Protein AF-A0A9P0FAZ7-F1 (afdb_monomer_lite)

Organism: Bemisia tabaci (NCBI:txid7038)

Sequence (230 aa):
MGAKIKVVFFATLAVLLFQAASCSVLPRNSDEDEQVRKDLDTLLTHQEETLESIDLHLKDSFDFIESARKDIKSANSCDEVREALDEVMNFLRKDEDECSKETIAAICGNLCLLSKYDEKQKNECQVSDSHEKKRQVPLEESDSECNLSKEKDRALKKLTKARGNYEGDIKRSRWVSIKAFDTIYNGLAILKNVNVELRGGQHRPKTEREAQQIVRAAQDLWNNFECFED

Structure (mmCIF, N/CA/C/O backbone):
data_AF-A0A9P0FAZ7-F1
#
_entry.id   AF-A0A9P0FAZ7-F1
#
loop_
_atom_site.group_PDB
_atom_site.id
_atom_site.type_symbol
_atom_site.label_atom_id
_atom_site.label_alt_id
_atom_site.label_comp_id
_atom_site.label_asym_id
_atom_site.label_entity_id
_atom_site.label_seq_id
_atom_site.pdbx_PDB_ins_code
_atom_site.Cartn_x
_atom_site.Cartn_y
_atom_site.Cartn_z
_atom_site.occupancy
_atom_site.B_iso_or_equiv
_atom_site.auth_seq_id
_atom_site.auth_comp_id
_atom_site.auth_asym_id
_atom_site.auth_atom_id
_atom_site.pdbx_PDB_model_num
ATOM 1 N N . MET A 1 1 ? -10.780 -12.531 2.153 1.00 28.14 1 MET A N 1
ATOM 2 C CA . MET A 1 1 ? -10.613 -13.719 1.289 1.00 28.14 1 MET A CA 1
ATOM 3 C C . MET A 1 1 ? -9.150 -14.084 1.333 1.00 28.14 1 MET A C 1
ATOM 5 O O . MET A 1 1 ? -8.403 -13.746 0.436 1.00 28.14 1 MET A O 1
ATOM 9 N N . GLY A 1 2 ? -8.721 -14.717 2.426 1.00 31.95 2 GLY A N 1
ATOM 10 C CA . GLY A 1 2 ? -7.360 -15.231 2.543 1.00 31.95 2 GLY A CA 1
ATOM 11 C C . GLY A 1 2 ? -7.247 -16.533 1.764 1.00 31.95 2 GLY A C 1
ATOM 12 O O . GLY A 1 2 ? -7.455 -17.586 2.348 1.00 31.95 2 GLY A O 1
ATOM 13 N N . ALA A 1 3 ? -7.030 -16.456 0.449 1.00 30.31 3 ALA A N 1
ATOM 14 C CA . ALA A 1 3 ? -6.728 -17.638 -0.369 1.00 30.31 3 ALA A CA 1
ATOM 15 C C . ALA A 1 3 ? -6.186 -17.362 -1.786 1.00 30.31 3 ALA A C 1
ATOM 17 O O . ALA A 1 3 ? -5.886 -18.329 -2.474 1.00 30.31 3 ALA A O 1
ATOM 18 N N . LYS A 1 4 ? -6.042 -16.112 -2.260 1.00 28.98 4 LYS A N 1
ATOM 19 C CA . LYS A 1 4 ? -5.583 -15.868 -3.649 1.00 28.98 4 LYS A CA 1
ATOM 20 C C . LYS A 1 4 ? -4.386 -14.922 -3.826 1.00 28.98 4 LYS A C 1
ATOM 22 O O . LYS A 1 4 ? -4.042 -14.617 -4.951 1.00 28.98 4 LYS A O 1
ATOM 27 N N . ILE A 1 5 ? -3.676 -14.566 -2.751 1.00 31.98 5 ILE A N 1
ATOM 28 C CA . ILE A 1 5 ? -2.339 -13.927 -2.825 1.00 31.98 5 ILE A CA 1
ATOM 29 C C . ILE A 1 5 ? -1.278 -14.905 -2.290 1.00 31.98 5 ILE A C 1
ATOM 31 O O . ILE A 1 5 ? -0.416 -14.564 -1.489 1.00 31.98 5 ILE A O 1
ATOM 35 N N . LYS A 1 6 ? -1.409 -16.193 -2.627 1.00 29.62 6 LYS A N 1
ATOM 36 C CA . LYS A 1 6 ? -0.502 -17.246 -2.134 1.00 29.62 6 LYS A CA 1
ATOM 37 C C . LYS A 1 6 ? 0.206 -18.048 -3.225 1.00 29.62 6 LYS A C 1
ATOM 39 O O . LYS A 1 6 ? 0.917 -18.978 -2.872 1.00 29.62 6 LYS A O 1
ATOM 44 N N . VAL A 1 7 ? 0.052 -17.720 -4.512 1.00 32.84 7 VAL A N 1
ATOM 45 C CA . VAL A 1 7 ? 0.513 -18.637 -5.577 1.00 32.84 7 VAL A CA 1
ATOM 46 C C . VAL A 1 7 ? 1.562 -18.074 -6.547 1.00 32.84 7 VAL A C 1
ATOM 48 O O . VAL A 1 7 ? 2.133 -18.869 -7.275 1.00 32.84 7 VAL A O 1
ATOM 51 N N . VAL A 1 8 ? 1.949 -16.791 -6.531 1.00 37.53 8 VAL A N 1
ATOM 52 C CA . VAL A 1 8 ? 2.819 -16.282 -7.629 1.00 37.53 8 VAL A CA 1
ATOM 53 C C . VAL A 1 8 ? 4.230 -15.804 -7.235 1.00 37.53 8 VAL A C 1
ATOM 55 O O . VAL A 1 8 ? 5.041 -15.563 -8.114 1.00 37.53 8 VAL A O 1
ATOM 58 N N . PHE A 1 9 ? 4.633 -15.766 -5.958 1.00 35.75 9 PHE A N 1
ATOM 59 C CA . PHE A 1 9 ? 5.921 -15.123 -5.597 1.00 35.75 9 PHE A CA 1
ATOM 60 C C . PHE A 1 9 ? 7.047 -16.030 -5.070 1.00 35.75 9 PHE A C 1
ATOM 62 O O . PHE A 1 9 ? 8.020 -15.533 -4.510 1.00 35.75 9 PHE A O 1
ATOM 69 N N . PHE A 1 10 ? 6.977 -17.349 -5.287 1.00 33.41 10 PHE A N 1
ATOM 70 C CA . PHE A 1 10 ? 8.027 -18.291 -4.856 1.00 33.41 10 PHE A CA 1
ATOM 71 C C . PHE A 1 10 ? 8.534 -19.219 -5.964 1.00 33.41 10 PHE A C 1
ATOM 73 O O . PHE A 1 10 ? 8.671 -20.422 -5.760 1.00 33.41 10 PHE A O 1
ATOM 80 N N . ALA A 1 11 ? 8.860 -18.683 -7.137 1.00 33.50 11 ALA A N 1
ATOM 81 C CA . ALA A 1 11 ? 9.666 -19.433 -8.095 1.00 33.50 11 ALA A CA 1
ATOM 82 C C . ALA A 1 11 ? 10.380 -18.493 -9.062 1.00 33.50 11 ALA A C 1
ATOM 84 O O . ALA A 1 11 ? 9.810 -18.148 -10.081 1.00 33.50 11 ALA A O 1
ATOM 85 N N . THR A 1 12 ? 11.606 -18.091 -8.720 1.00 37.06 12 THR A N 1
ATOM 86 C CA . THR A 1 12 ? 12.796 -18.204 -9.592 1.00 37.06 12 THR A CA 1
ATOM 87 C C . THR A 1 12 ? 13.973 -17.504 -8.922 1.00 37.06 12 THR A C 1
ATOM 89 O O . THR A 1 12 ? 14.400 -16.420 -9.310 1.00 37.06 12 THR A O 1
ATOM 92 N N . LEU A 1 13 ? 14.509 -18.147 -7.886 1.00 32.66 13 LEU A N 1
ATOM 93 C CA . LEU A 1 13 ? 15.883 -17.933 -7.462 1.00 32.66 13 LEU A CA 1
ATOM 94 C C . LEU A 1 13 ? 16.638 -19.221 -7.794 1.00 32.66 13 LEU A C 1
ATOM 96 O O . LEU A 1 13 ? 16.237 -20.288 -7.336 1.00 32.66 13 LEU A O 1
ATOM 100 N N . ALA A 1 14 ? 17.721 -19.063 -8.555 1.00 30.20 14 ALA A N 1
ATOM 101 C CA . ALA A 1 14 ? 18.847 -19.975 -8.746 1.00 30.20 14 ALA A CA 1
ATOM 102 C C . ALA A 1 14 ? 19.067 -20.536 -10.170 1.00 30.20 14 ALA A C 1
ATOM 104 O O . ALA A 1 14 ? 18.210 -21.163 -10.784 1.00 30.20 14 ALA A O 1
ATOM 105 N N . VAL A 1 15 ? 20.344 -20.396 -10.553 1.00 33.22 15 VAL A N 1
ATOM 106 C CA . VAL A 1 15 ? 21.187 -21.306 -11.348 1.00 33.22 15 VAL A CA 1
ATOM 107 C C . VAL A 1 15 ? 21.585 -20.862 -12.771 1.00 33.22 15 VAL A C 1
ATOM 109 O O . VAL A 1 15 ? 20.965 -21.207 -13.766 1.00 33.22 15 VAL A O 1
ATOM 112 N N . LEU A 1 16 ? 22.725 -20.153 -12.779 1.00 31.52 16 LEU A N 1
ATOM 113 C CA . LEU A 1 16 ? 24.010 -20.444 -13.453 1.00 31.52 16 LEU A CA 1
ATOM 114 C C . LEU A 1 16 ? 24.181 -20.398 -14.991 1.00 31.52 16 LEU A C 1
ATOM 116 O O . LEU A 1 16 ? 23.574 -21.145 -15.745 1.00 31.52 16 LEU A O 1
ATOM 120 N N . LEU A 1 17 ? 25.245 -19.646 -15.334 1.00 33.12 17 LEU A N 1
ATOM 121 C CA . LEU A 1 17 ? 26.350 -19.913 -16.277 1.00 33.12 17 LEU A CA 1
ATOM 122 C C . LEU A 1 17 ? 26.035 -20.048 -17.775 1.00 33.12 17 LEU A C 1
ATOM 124 O O . LEU A 1 17 ? 25.521 -21.061 -18.225 1.00 33.12 17 LEU A O 1
ATOM 128 N N . PHE A 1 18 ? 26.521 -19.095 -18.576 1.00 31.64 18 PHE A N 1
ATOM 129 C CA . PHE A 1 18 ? 27.751 -19.220 -19.381 1.00 31.64 18 PHE A CA 1
ATOM 130 C C . PHE A 1 18 ? 28.025 -17.900 -20.133 1.00 31.64 18 PHE A C 1
ATOM 132 O O . PHE A 1 18 ? 27.118 -17.113 -20.389 1.00 31.64 18 PHE A O 1
ATOM 139 N N . GLN A 1 19 ? 29.301 -17.645 -20.431 1.00 33.66 19 GLN A N 1
ATOM 140 C CA . GLN A 1 19 ? 29.820 -16.482 -21.162 1.00 33.66 19 GLN A CA 1
ATOM 141 C C . GLN A 1 19 ? 29.278 -16.392 -22.596 1.00 33.66 19 GLN A C 1
ATOM 143 O O . GLN A 1 19 ? 29.237 -17.406 -23.284 1.00 33.66 19 GLN A O 1
ATOM 148 N N . ALA A 1 20 ? 29.037 -15.175 -23.088 1.00 27.09 20 ALA A N 1
ATOM 149 C CA . ALA A 1 20 ? 29.656 -14.662 -24.315 1.00 27.09 20 ALA A CA 1
ATOM 150 C C . ALA A 1 20 ? 29.256 -13.199 -24.539 1.00 27.09 20 ALA A C 1
ATOM 152 O O . ALA A 1 20 ? 28.208 -12.735 -24.102 1.00 27.09 20 ALA A O 1
ATOM 153 N N . ALA A 1 21 ? 30.167 -12.487 -25.183 1.00 31.98 21 ALA A N 1
ATOM 154 C CA . ALA A 1 21 ? 30.209 -11.053 -25.338 1.00 31.98 21 ALA A CA 1
ATOM 155 C C . ALA A 1 21 ? 29.317 -10.507 -26.471 1.00 31.98 21 ALA A C 1
ATOM 157 O O . ALA A 1 21 ? 29.056 -11.194 -27.456 1.00 31.98 21 ALA A O 1
ATOM 158 N N . SER A 1 22 ? 29.068 -9.197 -26.350 1.00 35.72 22 SER A N 1
ATOM 159 C CA . SER A 1 22 ? 29.073 -8.191 -27.428 1.00 35.72 22 SER A CA 1
ATOM 160 C C . SER A 1 22 ? 27.744 -7.734 -28.036 1.00 35.72 22 SER A C 1
ATOM 162 O O . SER A 1 22 ? 26.899 -8.533 -28.413 1.00 35.72 22 SER A O 1
ATOM 164 N N . CYS A 1 23 ? 27.750 -6.418 -28.300 1.00 30.62 23 CYS A N 1
ATOM 165 C CA . CYS A 1 23 ? 26.999 -5.651 -29.306 1.00 30.62 23 CYS A CA 1
ATOM 166 C C . CYS A 1 23 ? 25.618 -5.136 -28.863 1.00 30.62 23 CYS A C 1
ATOM 168 O O . CYS A 1 23 ? 24.812 -5.883 -28.345 1.00 30.62 23 CYS A O 1
ATOM 170 N N . SER A 1 24 ? 25.259 -3.861 -29.026 1.00 35.16 24 SER A N 1
ATOM 171 C CA . SER A 1 24 ? 25.819 -2.790 -29.861 1.00 35.16 24 SER A CA 1
ATOM 172 C C . SER A 1 24 ? 25.314 -1.429 -29.370 1.00 35.16 24 SER A C 1
ATOM 174 O O . SER A 1 24 ? 24.114 -1.241 -29.183 1.00 35.16 24 SER A O 1
ATOM 176 N N . VAL A 1 25 ? 26.225 -0.469 -29.200 1.00 42.91 25 VAL A N 1
ATOM 177 C CA . VAL A 1 25 ? 25.901 0.946 -28.972 1.00 42.91 25 VAL A CA 1
ATOM 178 C C . VAL A 1 25 ? 25.430 1.535 -30.307 1.00 42.91 25 VAL A C 1
ATOM 180 O O . VAL A 1 25 ? 26.248 1.861 -31.162 1.00 42.91 25 VAL A O 1
ATOM 183 N N . LEU A 1 26 ? 24.113 1.605 -30.510 1.00 42.81 26 LEU A N 1
ATOM 184 C CA . LEU A 1 26 ? 23.498 2.435 -31.552 1.00 42.81 26 LEU A CA 1
ATOM 185 C C . LEU A 1 26 ? 23.635 3.923 -31.164 1.00 42.81 26 LEU A C 1
ATOM 187 O O . LEU A 1 26 ? 23.666 4.233 -29.968 1.00 42.81 26 LEU A O 1
ATOM 191 N N . PRO A 1 27 ? 23.741 4.850 -32.135 1.00 39.78 27 PRO A N 1
ATOM 192 C CA . PRO A 1 27 ? 23.855 6.275 -31.848 1.00 39.78 27 PRO A CA 1
ATOM 193 C C . PRO A 1 27 ? 22.551 6.760 -31.200 1.00 39.78 27 PRO A C 1
ATOM 195 O O . PRO A 1 27 ? 21.487 6.688 -31.807 1.00 39.78 27 PRO A O 1
ATOM 198 N N . ARG A 1 28 ? 22.636 7.193 -29.937 1.00 53.09 28 ARG A N 1
ATOM 199 C CA . ARG A 1 28 ? 21.499 7.673 -29.139 1.00 53.09 28 ARG A CA 1
ATOM 200 C C . ARG A 1 28 ? 21.058 9.058 -29.610 1.00 53.09 28 ARG A C 1
ATOM 202 O O . ARG A 1 28 ? 21.889 9.958 -29.724 1.00 53.09 28 ARG A O 1
ATOM 209 N N . ASN A 1 29 ? 19.757 9.229 -29.825 1.00 56.12 29 ASN A N 1
ATOM 210 C CA . ASN A 1 29 ? 19.128 10.542 -29.941 1.00 56.12 29 ASN A CA 1
ATOM 211 C C . ASN A 1 29 ? 19.140 11.196 -28.551 1.00 56.12 29 ASN A C 1
ATOM 213 O O . ASN A 1 29 ? 18.514 10.676 -27.629 1.00 56.12 29 ASN A O 1
ATOM 217 N N . SER A 1 30 ? 19.848 12.318 -28.385 1.00 62.41 30 SER A N 1
ATOM 218 C CA . SER A 1 30 ? 19.956 13.017 -27.090 1.00 62.41 30 SER A CA 1
ATOM 219 C C . SER A 1 30 ? 18.598 1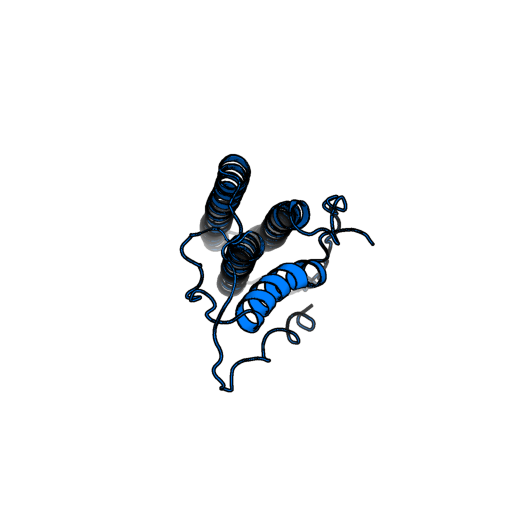3.398 -26.503 1.00 62.41 30 SER A C 1
ATOM 221 O 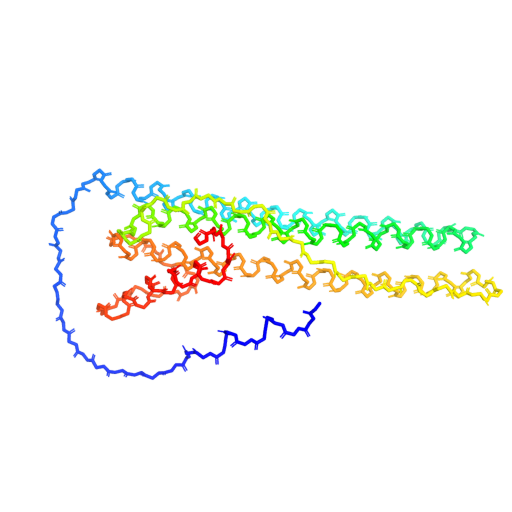O . SER A 1 30 ? 18.424 13.373 -25.289 1.00 62.41 30 SER A O 1
ATOM 223 N N . ASP A 1 31 ? 17.641 13.716 -27.372 1.00 67.31 31 ASP A N 1
ATOM 224 C CA . ASP A 1 31 ? 16.328 14.227 -26.981 1.00 67.31 31 ASP A CA 1
ATOM 225 C C . ASP A 1 31 ? 15.391 13.099 -26.509 1.00 67.31 31 ASP A C 1
ATOM 227 O O . ASP A 1 31 ? 14.581 13.302 -25.606 1.00 67.31 31 ASP A O 1
ATOM 231 N N . GLU A 1 32 ? 15.536 11.888 -27.061 1.00 68.62 32 GLU A N 1
ATOM 232 C CA . GLU A 1 32 ? 14.801 10.696 -26.609 1.00 68.62 32 GLU A CA 1
ATOM 233 C C . GLU A 1 32 ? 15.319 10.210 -25.251 1.00 68.62 32 GLU A C 1
ATOM 235 O O . GLU A 1 32 ? 14.527 9.919 -24.356 1.00 68.62 32 GLU A O 1
ATOM 240 N N . ASP A 1 33 ? 16.642 10.188 -25.067 1.00 76.44 33 ASP A N 1
ATOM 241 C CA . ASP A 1 33 ? 17.273 9.861 -23.785 1.00 76.44 33 ASP A CA 1
ATOM 242 C C . ASP A 1 33 ? 16.837 10.835 -22.676 1.00 76.44 33 ASP A C 1
ATOM 244 O O . ASP A 1 33 ? 16.607 10.418 -21.538 1.00 76.44 33 ASP A O 1
ATOM 248 N N . GLU A 1 34 ? 16.706 12.124 -22.999 1.00 83.38 34 GLU A N 1
ATOM 249 C CA . GLU A 1 34 ? 16.262 13.154 -22.057 1.00 83.38 34 GLU A CA 1
ATOM 250 C C . GLU A 1 34 ? 14.783 12.989 -21.676 1.00 83.38 34 GLU A C 1
ATOM 252 O O . GLU A 1 34 ? 14.426 13.128 -20.505 1.00 83.38 34 GLU A O 1
ATOM 257 N N . GLN A 1 35 ? 13.914 12.636 -22.629 1.00 87.06 35 GLN A N 1
ATOM 258 C CA . GLN A 1 35 ? 12.507 12.364 -22.326 1.00 87.06 35 GLN A CA 1
ATOM 259 C C . GLN A 1 35 ? 12.344 11.129 -21.432 1.00 87.06 35 GLN A C 1
ATOM 261 O O . GLN A 1 35 ? 11.589 11.174 -20.463 1.00 87.06 35 GLN A O 1
ATOM 266 N N . VAL A 1 36 ? 13.079 10.044 -21.701 1.00 86.25 36 VAL A N 1
ATOM 267 C CA . VAL A 1 36 ? 13.009 8.840 -20.859 1.00 86.25 36 VAL A CA 1
ATOM 268 C C . VAL A 1 36 ? 13.525 9.128 -19.449 1.00 86.25 36 VAL A C 1
ATOM 270 O O . VAL A 1 36 ? 12.978 8.602 -18.485 1.00 86.25 36 VAL A O 1
ATOM 273 N N . ARG A 1 37 ? 14.540 9.986 -19.291 1.00 88.50 37 ARG A N 1
ATOM 274 C CA . ARG A 1 37 ? 15.006 10.421 -17.963 1.00 88.50 37 ARG A CA 1
ATOM 275 C C . ARG A 1 37 ? 13.937 11.185 -17.193 1.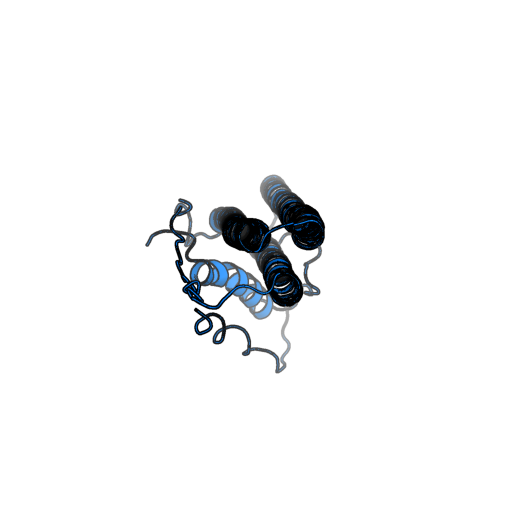00 88.50 37 ARG A C 1
ATOM 277 O O . ARG A 1 37 ? 13.717 10.865 -16.034 1.00 88.50 37 ARG A O 1
ATOM 284 N N . LYS A 1 38 ? 13.228 12.116 -17.837 1.00 89.75 38 LYS A N 1
ATOM 285 C CA . LYS A 1 38 ? 12.097 12.823 -17.208 1.00 89.75 38 LYS A CA 1
ATOM 286 C C . LYS A 1 38 ? 10.984 11.869 -16.782 1.00 89.75 38 LYS A C 1
ATOM 288 O O . LYS A 1 38 ? 10.401 12.035 -15.714 1.00 89.75 38 LYS A O 1
ATOM 293 N N . ASP A 1 39 ? 10.706 10.858 -17.596 1.00 89.56 39 ASP A N 1
ATOM 294 C CA . ASP A 1 39 ? 9.714 9.837 -17.266 1.00 89.56 39 ASP A CA 1
ATOM 295 C C . ASP A 1 39 ? 10.190 8.955 -16.096 1.00 89.56 39 ASP A C 1
ATOM 297 O O . ASP A 1 39 ? 9.411 8.661 -15.194 1.00 89.56 39 ASP A O 1
ATOM 301 N N . LEU A 1 40 ? 11.477 8.594 -16.046 1.00 91.50 40 LEU A N 1
ATOM 302 C CA . LEU A 1 40 ? 12.077 7.904 -14.899 1.00 91.50 40 LEU A CA 1
ATOM 303 C C . LEU A 1 40 ? 12.011 8.754 -13.621 1.00 91.50 40 LEU A C 1
ATOM 305 O O . LEU A 1 40 ? 11.685 8.214 -12.568 1.00 91.50 40 LEU A O 1
ATOM 309 N N . ASP A 1 41 ? 12.266 10.061 -13.703 1.00 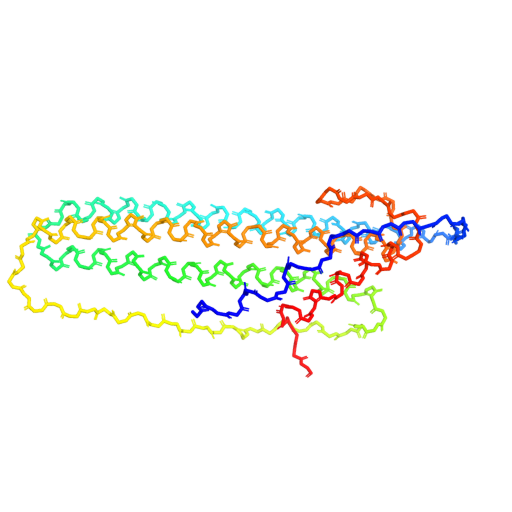91.81 41 ASP A N 1
ATOM 310 C CA . ASP A 1 41 ? 12.125 10.979 -12.565 1.00 91.81 41 ASP A CA 1
ATOM 311 C C . ASP A 1 41 ? 10.662 11.075 -12.108 1.00 91.81 41 ASP A C 1
ATOM 313 O O . ASP A 1 41 ? 10.386 11.036 -10.912 1.00 91.81 41 ASP A O 1
ATOM 317 N N . THR A 1 42 ? 9.711 11.084 -13.048 1.00 89.62 42 THR A N 1
ATOM 318 C CA . THR A 1 42 ? 8.271 11.054 -12.739 1.00 89.62 42 THR A CA 1
ATOM 319 C C . THR A 1 42 ? 7.890 9.794 -11.955 1.00 89.62 42 THR A C 1
ATOM 321 O O . THR A 1 42 ? 7.150 9.883 -10.977 1.00 89.62 42 THR A O 1
ATOM 324 N N . LEU A 1 43 ? 8.430 8.621 -12.322 1.00 90.25 43 LEU A N 1
ATOM 325 C CA . LEU A 1 43 ? 8.208 7.380 -11.563 1.00 90.25 43 LEU A CA 1
ATOM 326 C C . LEU A 1 43 ? 8.722 7.482 -10.124 1.00 90.25 43 LEU A C 1
ATOM 328 O O . LEU A 1 43 ? 8.094 6.936 -9.217 1.00 90.25 43 LEU A O 1
ATOM 332 N N . LEU A 1 44 ? 9.857 8.157 -9.918 1.00 91.06 44 LEU A N 1
ATOM 333 C CA . LEU A 1 44 ? 10.431 8.357 -8.588 1.00 91.06 44 LEU A CA 1
ATOM 334 C C . LEU A 1 44 ? 9.568 9.292 -7.746 1.00 91.06 44 LEU A C 1
ATOM 336 O O . LEU A 1 44 ? 9.271 8.956 -6.603 1.00 91.06 44 LEU A O 1
ATOM 340 N N . THR A 1 45 ? 9.114 10.407 -8.319 1.00 91.25 45 THR A N 1
ATOM 341 C CA . THR A 1 45 ? 8.199 11.329 -7.638 1.00 91.25 45 THR A CA 1
ATOM 342 C C . THR A 1 45 ? 6.900 10.626 -7.248 1.00 91.25 45 THR A C 1
ATOM 344 O O . THR A 1 45 ? 6.535 10.646 -6.077 1.00 91.25 45 THR A O 1
ATOM 347 N N . HIS A 1 46 ? 6.261 9.897 -8.169 1.00 88.94 46 HIS A N 1
ATOM 348 C CA . HIS A 1 46 ? 5.060 9.117 -7.846 1.00 88.94 46 HIS A CA 1
ATOM 349 C C . HIS A 1 46 ? 5.312 8.068 -6.754 1.00 88.94 46 HIS A C 1
ATOM 351 O O . HIS A 1 46 ? 4.447 7.823 -5.912 1.00 88.94 46 HIS A O 1
ATOM 357 N N . GLN A 1 47 ? 6.482 7.420 -6.761 1.00 90.00 47 GLN A N 1
ATOM 358 C CA . GLN A 1 47 ? 6.860 6.473 -5.715 1.00 90.00 47 GLN A CA 1
ATOM 359 C C . GLN A 1 47 ? 6.962 7.159 -4.350 1.00 90.00 47 GLN A C 1
ATOM 361 O O . GLN A 1 47 ? 6.457 6.610 -3.374 1.00 90.00 47 GLN A O 1
ATOM 366 N N . GLU A 1 48 ? 7.607 8.320 -4.270 1.00 92.31 48 GLU A N 1
ATOM 367 C CA . GLU A 1 48 ? 7.731 9.093 -3.031 1.00 92.31 48 GLU A CA 1
ATOM 368 C C . GLU A 1 48 ? 6.358 9.538 -2.520 1.00 92.31 48 GLU A C 1
ATOM 370 O O . GLU A 1 48 ? 6.010 9.211 -1.387 1.00 92.31 48 GLU A O 1
ATOM 375 N N . GLU A 1 49 ? 5.533 10.142 -3.376 1.00 92.38 49 GLU A N 1
ATOM 376 C CA . GLU A 1 49 ? 4.170 10.578 -3.041 1.00 92.38 49 GLU A CA 1
ATOM 377 C C . GLU A 1 49 ? 3.292 9.415 -2.553 1.00 92.38 49 GLU A C 1
ATOM 379 O O . GLU A 1 49 ? 2.594 9.527 -1.545 1.00 92.38 49 GLU A O 1
ATOM 384 N N . THR A 1 50 ? 3.367 8.256 -3.216 1.00 90.00 50 THR A N 1
ATOM 385 C CA . THR A 1 50 ? 2.617 7.059 -2.799 1.00 90.00 50 THR A CA 1
ATOM 386 C C . THR A 1 50 ? 3.084 6.560 -1.431 1.00 90.00 50 THR A C 1
ATOM 388 O O . THR A 1 50 ? 2.27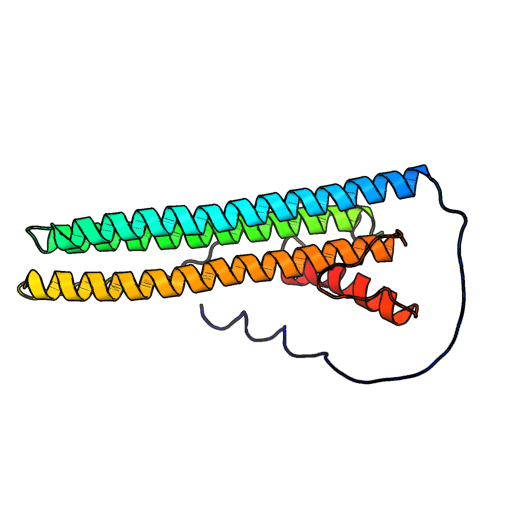4 6.134 -0.611 1.00 90.00 50 THR A O 1
ATOM 391 N N . LEU A 1 51 ? 4.394 6.579 -1.164 1.00 90.75 51 LEU A N 1
ATOM 392 C CA . LEU A 1 51 ? 4.930 6.151 0.128 1.00 90.75 51 LEU A CA 1
ATOM 393 C C . LEU A 1 51 ? 4.551 7.116 1.250 1.00 90.75 51 LEU A C 1
ATOM 395 O O . LEU A 1 51 ? 4.233 6.653 2.344 1.00 90.75 51 LEU A O 1
ATOM 399 N N . GLU A 1 52 ? 4.543 8.417 0.973 1.00 93.38 52 GLU A N 1
ATOM 400 C CA . GLU A 1 52 ? 4.060 9.432 1.907 1.00 93.38 52 GLU A CA 1
ATOM 401 C C . GLU A 1 52 ? 2.567 9.255 2.203 1.00 93.38 52 GLU A C 1
ATOM 403 O O . GLU A 1 52 ? 2.198 9.259 3.376 1.00 93.38 52 GLU A O 1
ATOM 408 N N . SER A 1 53 ? 1.726 9.005 1.187 1.00 91.50 53 SER A N 1
ATOM 409 C CA . SER A 1 53 ? 0.296 8.706 1.394 1.00 91.50 53 SER A CA 1
ATOM 410 C C . SER A 1 53 ? 0.099 7.479 2.294 1.00 91.50 53 SER A C 1
ATOM 412 O O . SER A 1 53 ? -0.618 7.524 3.294 1.00 91.50 53 SER A O 1
ATOM 414 N N . ILE A 1 54 ? 0.815 6.384 2.018 1.00 90.06 54 ILE A N 1
ATOM 415 C CA . ILE A 1 54 ? 0.741 5.157 2.828 1.00 90.06 54 ILE A CA 1
ATOM 416 C C . ILE A 1 54 ? 1.169 5.409 4.284 1.00 90.06 54 ILE A C 1
ATOM 418 O O . ILE A 1 54 ? 0.553 4.886 5.218 1.00 90.06 54 ILE A O 1
ATOM 422 N N . ASP A 1 55 ? 2.227 6.194 4.496 1.00 92.12 55 ASP A N 1
ATOM 423 C CA . ASP A 1 55 ? 2.701 6.531 5.838 1.00 92.12 55 ASP A CA 1
ATOM 424 C C . ASP A 1 55 ? 1.707 7.473 6.568 1.00 92.12 55 ASP A C 1
ATOM 426 O O . ASP A 1 55 ? 1.563 7.372 7.793 1.00 92.12 55 ASP A O 1
ATOM 430 N N . LEU A 1 56 ? 0.968 8.324 5.840 1.00 93.38 56 LEU A N 1
ATOM 431 C CA . LEU A 1 56 ? -0.129 9.144 6.376 1.00 93.38 56 LEU A CA 1
ATOM 432 C C . LEU A 1 56 ? -1.319 8.293 6.832 1.00 93.38 56 LEU A C 1
ATOM 434 O O . LEU A 1 56 ? -1.728 8.436 7.983 1.00 93.38 56 LEU A O 1
ATOM 438 N N . HIS A 1 57 ? -1.800 7.352 6.011 1.00 90.88 57 HIS A N 1
ATOM 439 C CA . HIS A 1 57 ? -2.860 6.407 6.402 1.00 90.88 57 HIS A CA 1
ATOM 440 C C . HIS A 1 57 ? -2.535 5.698 7.722 1.00 90.88 57 HIS A C 1
ATOM 442 O O . HIS A 1 57 ? -3.357 5.629 8.642 1.00 90.88 57 HIS A O 1
ATOM 448 N N . LEU A 1 58 ? -1.291 5.221 7.855 1.00 91.88 58 LEU A N 1
ATOM 449 C CA . LEU A 1 58 ? -0.839 4.544 9.067 1.00 91.88 58 LEU A CA 1
ATOM 450 C C . LEU A 1 58 ? -0.901 5.461 10.294 1.00 91.88 58 LEU A C 1
ATOM 452 O O . LEU A 1 58 ? -1.314 5.028 11.374 1.00 91.88 58 LEU A O 1
ATOM 456 N N . LYS A 1 59 ? -0.467 6.713 10.136 1.00 94.12 59 LYS A N 1
ATOM 457 C CA . LYS A 1 59 ? -0.452 7.707 11.207 1.00 94.12 59 LYS A CA 1
ATOM 458 C C . LYS A 1 59 ? -1.870 8.085 11.631 1.00 94.12 59 LYS A C 1
ATOM 460 O O . LYS A 1 59 ? -2.184 7.966 12.815 1.00 94.12 59 LYS A O 1
ATOM 465 N N . ASP A 1 60 ? -2.716 8.469 10.682 1.00 92.00 60 ASP A N 1
ATOM 466 C CA . ASP A 1 60 ? -4.084 8.918 10.945 1.00 92.00 60 ASP A CA 1
ATOM 467 C C . ASP A 1 60 ? -4.907 7.800 11.596 1.00 92.00 60 ASP A C 1
ATOM 469 O O . ASP A 1 60 ? -5.597 8.013 12.596 1.00 92.00 60 ASP A O 1
ATOM 473 N N . SER A 1 61 ? -4.732 6.562 11.128 1.00 92.50 61 SER A N 1
ATOM 474 C CA . SER A 1 61 ? -5.349 5.387 11.740 1.00 92.50 61 SER A CA 1
ATOM 475 C C . SER A 1 61 ? -4.871 5.113 13.160 1.00 92.50 61 SER A C 1
ATOM 477 O O . SER A 1 61 ? -5.661 4.693 14.009 1.00 92.50 61 SER A O 1
ATOM 479 N N . PHE A 1 62 ? -3.593 5.339 13.464 1.00 94.69 62 PHE A N 1
ATOM 480 C CA . PHE A 1 62 ? -3.079 5.172 14.824 1.00 94.69 62 PHE A CA 1
ATOM 481 C C . PHE A 1 62 ? -3.597 6.250 15.771 1.00 94.69 62 PHE A C 1
ATOM 483 O O . PHE A 1 62 ? -3.954 5.922 16.908 1.00 94.69 62 PHE A O 1
ATOM 490 N N . ASP A 1 63 ? -3.700 7.490 15.302 1.00 95.62 63 ASP A N 1
ATOM 491 C CA . ASP A 1 63 ? -4.301 8.580 16.065 1.00 95.62 63 ASP A CA 1
ATOM 492 C C . ASP A 1 63 ? -5.791 8.294 16.336 1.00 95.62 63 ASP A C 1
ATOM 494 O O . ASP A 1 63 ? -6.249 8.429 17.478 1.00 95.62 63 ASP A O 1
ATOM 498 N N . PHE A 1 64 ? -6.525 7.778 15.343 1.00 94.62 64 PHE A N 1
ATOM 499 C CA . PHE A 1 64 ? -7.926 7.376 15.500 1.00 94.62 64 PHE A CA 1
ATOM 500 C C . PHE A 1 64 ? -8.098 6.201 16.477 1.00 94.62 64 PHE A C 1
ATOM 502 O O . PHE A 1 64 ? -8.951 6.243 17.367 1.00 94.62 64 PHE A O 1
ATOM 509 N N . ILE A 1 65 ? -7.236 5.179 16.394 1.00 95.38 65 ILE A N 1
ATOM 510 C CA . ILE A 1 65 ? -7.214 4.052 17.342 1.00 95.38 65 ILE A CA 1
ATOM 511 C C . ILE A 1 65 ? -6.954 4.534 18.771 1.00 95.38 65 ILE A C 1
ATOM 513 O O . ILE A 1 65 ? -7.598 4.055 19.708 1.00 95.38 65 ILE A O 1
ATOM 517 N N . GLU A 1 66 ? -6.011 5.454 18.975 1.00 96.50 66 GLU A N 1
ATOM 518 C CA . GLU A 1 66 ? -5.723 5.972 20.313 1.00 96.50 66 GLU A CA 1
ATOM 519 C C . GLU A 1 66 ? -6.854 6.859 20.851 1.00 96.50 66 GLU A C 1
ATOM 521 O O . GLU A 1 66 ? -7.082 6.858 22.065 1.00 96.50 66 GLU A O 1
ATOM 526 N N . SER A 1 67 ? -7.607 7.549 19.986 1.00 96.19 67 SER A N 1
ATOM 527 C CA . SER A 1 67 ? -8.856 8.216 20.378 1.00 96.19 67 SER A CA 1
ATOM 528 C C . SER A 1 67 ? -9.899 7.201 20.843 1.00 96.19 67 SER A C 1
ATOM 530 O O . SER A 1 67 ? -10.282 7.221 22.012 1.00 96.19 67 SER A O 1
ATOM 532 N N . ALA A 1 68 ? -10.232 6.213 20.006 1.00 96.06 68 ALA A N 1
ATOM 533 C CA . ALA A 1 68 ? -11.211 5.178 20.345 1.00 96.06 68 ALA A CA 1
ATOM 534 C C . ALA A 1 68 ? -10.831 4.410 21.623 1.00 96.06 68 ALA A C 1
ATOM 536 O O . ALA A 1 68 ? -11.673 4.031 22.438 1.00 96.06 68 ALA A O 1
ATOM 537 N N . ARG A 1 69 ? -9.529 4.209 21.860 1.00 97.06 69 ARG A N 1
ATOM 538 C CA . ARG A 1 69 ? -9.025 3.603 23.096 1.00 97.06 69 ARG A CA 1
ATOM 539 C C . ARG A 1 69 ? -9.337 4.445 24.333 1.00 97.06 69 ARG A C 1
ATOM 541 O O . ARG A 1 69 ? -9.595 3.869 25.395 1.00 97.06 69 ARG A O 1
ATOM 548 N N . LYS A 1 70 ? -9.241 5.775 24.239 1.00 97.56 70 LYS A N 1
ATOM 549 C CA . LYS A 1 70 ? -9.625 6.693 25.323 1.00 97.56 70 LYS A CA 1
ATOM 550 C C . LYS A 1 70 ? -11.131 6.630 25.535 1.00 97.56 70 LYS A C 1
ATOM 552 O O . LYS A 1 70 ? -11.530 6.410 26.676 1.00 97.56 70 LYS A O 1
ATOM 557 N N . ASP A 1 71 ? -11.908 6.673 24.458 1.00 96.81 71 ASP A N 1
ATOM 558 C CA . ASP A 1 71 ? -13.373 6.642 24.500 1.00 96.81 71 ASP A CA 1
ATOM 559 C C . ASP A 1 71 ? -13.890 5.359 25.165 1.00 96.81 71 ASP A C 1
ATOM 561 O O . ASP A 1 71 ? -14.645 5.421 26.135 1.00 96.81 71 ASP A O 1
ATOM 565 N N . ILE A 1 72 ? -13.361 4.190 24.778 1.00 96.50 72 ILE A N 1
ATOM 566 C CA . ILE A 1 72 ? -13.673 2.900 25.420 1.00 96.50 72 ILE A CA 1
ATOM 567 C C . ILE A 1 72 ? -13.341 2.922 26.920 1.00 96.50 72 ILE A C 1
ATOM 569 O O . ILE A 1 72 ? -14.089 2.387 27.742 1.00 96.50 72 ILE A O 1
ATOM 573 N N . LYS A 1 73 ? -12.211 3.521 27.317 1.00 96.06 73 LYS A N 1
ATOM 574 C CA . LYS A 1 73 ? -11.827 3.598 28.736 1.00 96.06 73 LYS A CA 1
ATOM 575 C C . LYS A 1 73 ? -12.760 4.515 29.526 1.00 96.06 73 LYS A C 1
ATOM 577 O O . LYS A 1 73 ? -13.099 4.162 30.660 1.00 96.06 73 LYS A O 1
ATOM 582 N N . SER A 1 74 ? -13.174 5.645 28.958 1.00 96.56 74 SER A N 1
ATOM 583 C CA . SER A 1 74 ? -14.057 6.624 29.603 1.00 96.56 74 SER A CA 1
ATOM 584 C C . SER A 1 74 ? -15.547 6.296 29.515 1.00 96.56 74 SER A C 1
ATOM 586 O O . SER A 1 74 ? -16.312 6.885 30.269 1.00 96.56 74 SER A O 1
ATOM 588 N N . ALA A 1 75 ? -15.952 5.359 28.656 1.00 96.31 75 ALA A N 1
ATOM 589 C CA . ALA A 1 75 ? -17.352 4.998 28.445 1.00 96.31 75 ALA A CA 1
ATOM 590 C C . ALA A 1 75 ? -18.077 4.624 29.750 1.00 96.31 75 ALA A C 1
ATOM 592 O O . ALA A 1 75 ? -17.543 3.890 30.590 1.00 96.31 75 ALA A O 1
ATOM 593 N N . ASN A 1 76 ? -19.307 5.092 29.921 1.00 95.19 76 ASN A N 1
ATOM 594 C CA . ASN A 1 76 ? -20.126 4.849 31.112 1.00 95.19 76 ASN A CA 1
ATOM 595 C C . ASN A 1 76 ? -21.180 3.760 30.897 1.00 95.19 76 ASN A C 1
ATOM 597 O O . ASN A 1 76 ? -21.793 3.290 31.856 1.00 95.19 76 ASN A O 1
ATOM 601 N N . SER A 1 77 ? -21.359 3.325 29.653 1.00 94.94 77 SER A N 1
ATOM 602 C CA . SER A 1 77 ? -22.294 2.280 29.260 1.00 94.94 77 SER A CA 1
ATOM 603 C C . SER A 1 77 ? -21.633 1.293 28.302 1.00 94.94 77 SER A C 1
ATOM 605 O O . SER A 1 77 ? -20.601 1.570 27.690 1.00 94.94 77 SER A O 1
ATOM 607 N N . CYS A 1 78 ? -22.201 0.094 28.201 1.00 93.25 78 CYS A N 1
ATOM 608 C CA . CYS A 1 78 ? -21.716 -0.886 27.237 1.00 93.25 78 CYS A CA 1
ATOM 609 C C . CYS A 1 78 ? -21.986 -0.470 25.797 1.00 93.25 78 CYS A C 1
ATOM 611 O O . CYS A 1 78 ? -21.215 -0.831 24.913 1.00 93.25 78 CYS A O 1
ATOM 613 N N . ASP A 1 79 ? -23.059 0.282 25.577 1.00 93.38 79 ASP A N 1
ATOM 614 C CA . ASP A 1 79 ? -23.420 0.769 24.254 1.00 93.38 79 ASP A CA 1
ATOM 615 C C . ASP A 1 79 ? -22.389 1.791 23.768 1.00 93.38 79 ASP A C 1
ATOM 617 O O . ASP A 1 79 ? -21.890 1.634 22.663 1.00 93.38 79 ASP A O 1
ATOM 621 N N . GLU A 1 80 ? -21.925 2.706 24.630 1.00 93.88 80 GLU A N 1
ATOM 622 C CA . GLU A 1 80 ? -20.797 3.604 24.313 1.00 93.88 80 GLU A CA 1
ATOM 623 C C . GLU A 1 80 ? -19.506 2.835 23.978 1.00 93.88 80 GLU A C 1
ATOM 625 O O . GLU A 1 80 ? -18.769 3.210 23.068 1.00 93.88 80 GLU A O 1
ATOM 630 N N . VAL A 1 81 ? -19.213 1.736 24.688 1.00 94.81 81 VAL A N 1
ATOM 631 C CA . VAL A 1 81 ? -18.045 0.888 24.378 1.00 94.81 81 VAL A CA 1
ATOM 632 C C . VAL A 1 81 ? -18.183 0.234 23.004 1.00 94.81 81 VAL A C 1
ATOM 634 O O . VAL A 1 81 ? -17.200 0.145 22.265 1.00 94.81 81 VAL A O 1
ATOM 637 N N . ARG A 1 82 ? -19.381 -0.264 22.682 1.00 92.88 82 ARG A N 1
ATOM 638 C CA . ARG A 1 82 ? -19.675 -0.923 21.405 1.00 92.88 82 ARG A CA 1
ATOM 639 C C . ARG A 1 82 ? -19.639 0.073 20.257 1.00 92.88 82 ARG A C 1
ATOM 641 O O . ARG A 1 82 ? -18.984 -0.217 19.269 1.00 92.88 82 ARG A O 1
ATOM 648 N N . GLU A 1 83 ? -20.237 1.247 20.424 1.00 93.75 83 GLU A N 1
ATOM 649 C CA . GLU A 1 83 ? -20.237 2.324 19.434 1.00 93.75 83 GLU A CA 1
ATOM 650 C C . GLU A 1 83 ? -18.812 2.789 19.115 1.00 93.75 83 GLU A C 1
ATOM 652 O O . GLU A 1 83 ? -18.405 2.746 17.955 1.00 93.75 83 GLU A O 1
ATOM 657 N N . ALA A 1 84 ? -18.005 3.102 20.137 1.00 94.12 84 ALA A N 1
ATOM 658 C CA . ALA A 1 84 ? -16.610 3.501 19.942 1.00 94.12 84 ALA A CA 1
ATOM 659 C C . ALA A 1 84 ? -15.773 2.401 19.263 1.00 94.12 84 ALA A C 1
ATOM 661 O O . ALA A 1 84 ? -14.891 2.685 18.450 1.00 94.12 84 ALA A O 1
ATOM 662 N N . LEU A 1 85 ? -16.036 1.128 19.587 1.00 93.88 85 LEU A N 1
ATOM 663 C CA . LEU A 1 85 ? -15.379 -0.001 18.931 1.00 93.88 85 LEU A CA 1
ATOM 664 C C . LEU A 1 85 ? -15.842 -0.167 17.476 1.00 93.88 85 LEU A C 1
ATOM 666 O O . LEU A 1 85 ? -15.016 -0.416 16.601 1.00 93.88 85 LEU A O 1
ATOM 670 N N . ASP A 1 86 ? -17.136 -0.067 17.202 1.00 93.19 86 ASP A N 1
ATOM 671 C CA . ASP A 1 86 ? -17.686 -0.248 15.862 1.00 93.19 86 ASP A CA 1
ATOM 672 C C . ASP A 1 86 ? -17.245 0.882 14.928 1.00 93.19 86 ASP A C 1
ATOM 674 O O . ASP A 1 86 ? -16.904 0.627 13.771 1.00 93.19 86 ASP A O 1
ATOM 678 N N . GLU A 1 87 ? -17.161 2.114 15.430 1.00 93.69 87 GLU A N 1
ATOM 679 C CA . GLU A 1 87 ? -16.668 3.266 14.680 1.00 93.69 87 GLU A CA 1
ATOM 680 C C . GLU A 1 87 ? -15.217 3.063 14.221 1.00 93.69 87 GLU A C 1
ATOM 682 O O . GLU A 1 87 ? -14.934 3.139 13.022 1.00 93.69 87 GLU A O 1
ATOM 687 N N . VAL A 1 88 ? -14.307 2.698 15.134 1.00 94.44 88 VAL A N 1
ATOM 688 C CA . VAL A 1 88 ? -12.902 2.437 14.778 1.00 94.44 88 VAL A CA 1
ATOM 689 C C . VAL A 1 88 ? -12.741 1.233 13.859 1.00 94.44 88 VAL A C 1
ATOM 691 O O . VAL A 1 88 ? -11.951 1.281 12.919 1.00 94.44 88 VAL A O 1
ATOM 694 N N . MET A 1 89 ? -13.518 0.167 14.052 1.00 92.75 89 MET A N 1
ATOM 695 C CA . MET A 1 89 ? -13.456 -0.998 13.167 1.00 92.75 89 MET A CA 1
ATOM 696 C C . MET A 1 89 ? -13.950 -0.667 11.751 1.00 92.75 89 MET A C 1
ATOM 698 O O . MET A 1 89 ? -13.386 -1.164 10.773 1.00 92.75 89 MET A O 1
ATOM 702 N N . ASN A 1 90 ? -14.974 0.179 11.626 1.00 92.19 90 ASN A N 1
ATOM 703 C CA . ASN A 1 90 ? -15.473 0.647 10.335 1.00 92.19 90 ASN A CA 1
ATOM 704 C C . ASN A 1 90 ? -14.498 1.608 9.654 1.00 92.19 90 ASN A C 1
ATOM 706 O O . ASN A 1 90 ? -14.309 1.503 8.442 1.00 92.19 90 ASN A O 1
ATOM 710 N N . PHE A 1 91 ? -13.879 2.511 10.416 1.00 92.81 91 PHE A N 1
ATOM 711 C CA . PHE A 1 91 ? -12.856 3.421 9.915 1.00 92.81 91 PHE A CA 1
ATOM 712 C C . PHE A 1 91 ? -11.661 2.651 9.344 1.00 92.81 91 PHE A C 1
ATOM 714 O O . PHE A 1 91 ? -11.388 2.768 8.154 1.00 92.81 91 PHE A O 1
ATOM 721 N N . LEU A 1 92 ? -11.030 1.777 10.143 1.00 90.12 92 LEU A N 1
ATOM 722 C CA . LEU A 1 92 ? -9.837 1.027 9.723 1.00 90.12 92 LEU A CA 1
ATOM 723 C C . LEU A 1 92 ? -10.082 0.207 8.458 1.00 90.12 92 LEU A C 1
ATOM 725 O O . LEU A 1 92 ? -9.202 0.060 7.620 1.00 90.12 92 LEU A O 1
ATOM 729 N N . ARG A 1 93 ? -11.296 -0.327 8.310 1.00 88.00 93 ARG A N 1
ATOM 730 C CA . ARG A 1 93 ? -11.676 -1.097 7.130 1.00 88.00 93 ARG A CA 1
ATOM 731 C C . ARG A 1 93 ? -11.798 -0.236 5.873 1.00 88.00 93 ARG A C 1
ATOM 733 O O . ARG A 1 93 ? -11.460 -0.714 4.795 1.00 88.00 93 ARG A O 1
ATOM 740 N N . LYS A 1 94 ? -12.365 0.967 5.986 1.00 89.12 94 LYS A N 1
ATOM 741 C CA . LYS A 1 94 ? -12.480 1.892 4.851 1.00 89.12 94 LYS A CA 1
ATOM 742 C C . LYS A 1 94 ? -11.104 2.392 4.440 1.00 89.12 94 LYS A C 1
ATOM 744 O O . LYS A 1 94 ? -10.786 2.351 3.263 1.00 89.12 94 LYS A O 1
ATOM 749 N N . ASP A 1 95 ? -10.305 2.766 5.427 1.00 90.38 95 ASP A N 1
ATOM 750 C CA . ASP A 1 95 ? -8.959 3.273 5.221 1.00 90.38 95 ASP A CA 1
ATOM 751 C C . ASP A 1 95 ? -8.031 2.217 4.585 1.00 90.38 95 ASP A C 1
ATOM 753 O O . ASP A 1 95 ? -7.332 2.507 3.620 1.00 90.38 95 ASP A O 1
ATOM 757 N N . GLU A 1 96 ? -8.107 0.950 5.018 1.00 86.69 96 GLU A N 1
ATOM 758 C CA . GLU A 1 96 ? -7.389 -0.162 4.367 1.00 86.69 96 GLU A CA 1
ATOM 759 C C . GLU A 1 96 ? -7.776 -0.318 2.881 1.00 86.69 96 GLU A C 1
ATOM 761 O O . GLU A 1 96 ? -6.908 -0.522 2.028 1.00 86.69 96 GLU A O 1
ATOM 766 N N . ASP A 1 97 ? -9.073 -0.234 2.564 1.00 85.00 97 ASP A N 1
ATOM 767 C CA . ASP A 1 97 ? -9.587 -0.354 1.191 1.00 85.00 97 ASP A CA 1
ATOM 768 C C . ASP A 1 97 ? -9.145 0.828 0.315 1.00 85.00 97 ASP A C 1
ATOM 770 O O . ASP A 1 97 ? -8.741 0.630 -0.830 1.00 85.00 97 ASP A O 1
ATOM 774 N N . GLU A 1 98 ? -9.173 2.042 0.863 1.00 87.00 98 GLU A N 1
ATOM 775 C CA . GLU A 1 98 ? -8.727 3.270 0.202 1.00 87.00 98 GLU A CA 1
ATOM 776 C C . GLU A 1 98 ? -7.221 3.235 -0.076 1.00 87.00 98 GLU A C 1
ATOM 778 O O . GLU A 1 98 ? -6.818 3.312 -1.237 1.00 87.00 98 GLU A O 1
ATOM 783 N N . CYS A 1 99 ? -6.400 2.942 0.936 1.00 84.06 99 CYS A N 1
ATOM 784 C CA . CYS A 1 99 ? -4.953 2.792 0.781 1.00 84.06 99 CYS A CA 1
ATOM 785 C C . CYS A 1 99 ? -4.595 1.716 -0.264 1.00 84.06 99 CYS A C 1
ATOM 787 O O . CYS A 1 99 ? -3.672 1.885 -1.071 1.00 84.06 99 CYS A O 1
ATOM 789 N N . SER A 1 100 ? -5.335 0.598 -0.295 1.00 83.81 100 SER A N 1
ATOM 790 C CA . SER A 1 100 ? -5.141 -0.441 -1.311 1.00 83.81 100 SER A CA 1
ATOM 791 C C . SER A 1 100 ? -5.489 0.048 -2.718 1.00 83.81 100 SER A C 1
ATOM 793 O O . SER A 1 100 ? -4.782 -0.306 -3.663 1.00 83.81 100 SER A O 1
ATOM 795 N N . LYS A 1 101 ? -6.568 0.819 -2.883 1.00 83.75 101 LYS A N 1
ATOM 796 C CA . LYS A 1 101 ? -6.983 1.369 -4.182 1.00 83.75 101 LYS A CA 1
ATOM 797 C C . LYS A 1 101 ? -5.993 2.401 -4.694 1.00 83.75 101 LYS A C 1
ATOM 799 O O . LYS A 1 101 ? -5.572 2.292 -5.840 1.00 83.75 101 LYS A O 1
ATOM 804 N N . GLU A 1 102 ? -5.569 3.330 -3.844 1.00 85.12 102 GLU A N 1
ATOM 805 C CA . GLU A 1 102 ? -4.540 4.318 -4.181 1.00 85.12 102 GLU A CA 1
ATOM 806 C C . GLU A 1 102 ? -3.236 3.640 -4.603 1.00 85.12 102 GLU A C 1
ATOM 808 O O . GLU A 1 102 ? -2.659 3.971 -5.639 1.00 85.12 102 GLU A O 1
ATOM 813 N N . THR A 1 103 ? -2.814 2.619 -3.851 1.00 83.56 103 THR A N 1
ATOM 814 C CA . THR A 1 103 ? -1.625 1.823 -4.174 1.00 83.56 103 THR A CA 1
ATOM 815 C C . THR A 1 103 ? -1.731 1.179 -5.559 1.00 83.56 103 THR A C 1
ATOM 817 O O . THR A 1 103 ? -0.790 1.256 -6.349 1.00 83.56 103 THR A O 1
ATOM 820 N N . ILE A 1 104 ? -2.862 0.536 -5.868 1.00 84.06 104 ILE A N 1
ATOM 821 C CA . ILE A 1 104 ? -3.075 -0.106 -7.173 1.00 84.06 104 ILE A CA 1
ATOM 822 C C . ILE A 1 104 ? -3.105 0.947 -8.281 1.00 84.06 104 ILE A C 1
ATOM 824 O O . ILE A 1 104 ? -2.396 0.792 -9.272 1.00 84.06 104 ILE A O 1
ATOM 828 N N . ALA A 1 105 ? -3.843 2.042 -8.097 1.00 83.62 105 ALA A N 1
ATOM 829 C CA . ALA A 1 105 ? -3.936 3.123 -9.073 1.00 83.62 105 ALA A CA 1
ATOM 830 C C . ALA A 1 105 ? -2.559 3.724 -9.397 1.00 83.62 105 ALA A C 1
ATOM 832 O O . ALA A 1 105 ? -2.235 3.922 -10.569 1.00 83.62 105 ALA A O 1
ATOM 833 N N . ALA A 1 106 ? -1.709 3.932 -8.388 1.00 85.38 106 ALA A N 1
ATOM 834 C CA . ALA A 1 106 ? -0.346 4.416 -8.584 1.00 85.38 106 ALA A CA 1
ATOM 835 C C . ALA A 1 106 ? 0.520 3.416 -9.374 1.00 85.38 106 ALA A C 1
ATOM 837 O O . ALA A 1 106 ? 1.261 3.802 -10.282 1.00 85.38 106 ALA A O 1
ATOM 838 N N . ILE A 1 107 ? 0.401 2.113 -9.087 1.00 85.25 107 ILE A N 1
ATOM 839 C CA . ILE A 1 107 ? 1.071 1.057 -9.864 1.00 85.25 107 ILE A CA 1
ATOM 840 C C . ILE A 1 107 ? 0.587 1.074 -11.316 1.00 85.25 107 ILE A C 1
ATOM 842 O O . ILE A 1 107 ? 1.416 1.067 -12.226 1.00 85.25 107 ILE A O 1
ATOM 846 N N . CYS A 1 108 ? -0.722 1.166 -11.547 1.00 83.50 108 CYS A N 1
ATOM 847 C CA . CYS A 1 108 ? -1.302 1.232 -12.885 1.00 83.50 108 CYS A CA 1
ATOM 848 C C . CYS A 1 108 ? -0.857 2.483 -13.656 1.00 83.50 108 CYS A C 1
ATOM 850 O O . CYS A 1 108 ? -0.482 2.378 -14.824 1.00 83.50 108 CYS A O 1
ATOM 852 N N . GLY A 1 109 ? -0.805 3.649 -13.006 1.00 83.69 109 GLY A N 1
ATOM 853 C CA . GLY A 1 109 ? -0.280 4.884 -13.597 1.00 83.69 109 GLY A CA 1
ATOM 854 C C . GLY A 1 109 ? 1.191 4.763 -14.012 1.00 83.69 109 GLY A C 1
ATOM 855 O O . GLY A 1 109 ? 1.585 5.215 -15.087 1.00 83.69 109 GLY A O 1
ATOM 856 N N . ASN A 1 110 ? 1.999 4.066 -13.214 1.00 86.94 110 ASN A N 1
ATOM 857 C CA . ASN A 1 110 ? 3.403 3.819 -13.535 1.00 86.94 110 ASN A CA 1
ATOM 858 C C . ASN A 1 110 ? 3.575 2.768 -14.647 1.00 86.94 110 ASN A C 1
ATOM 860 O O . ASN A 1 110 ? 4.431 2.926 -15.520 1.00 86.94 110 ASN A O 1
ATOM 864 N N . LEU A 1 111 ? 2.733 1.733 -14.683 1.00 84.12 111 LEU A N 1
ATOM 865 C CA . LEU A 1 111 ? 2.693 0.767 -15.786 1.00 84.12 111 LEU A CA 1
ATOM 866 C C . LEU A 1 111 ? 2.287 1.438 -17.100 1.00 84.12 111 LEU A C 1
ATOM 868 O O . LEU A 1 111 ? 2.919 1.210 -18.126 1.00 84.12 111 LEU A O 1
ATOM 872 N N . CYS A 1 112 ? 1.308 2.335 -17.058 1.00 82.25 112 CYS A N 1
ATOM 873 C CA . CYS A 1 112 ? 0.888 3.160 -18.186 1.00 82.25 112 CYS A CA 1
ATOM 874 C C . CYS A 1 112 ? 2.025 4.018 -18.763 1.00 82.25 112 CYS A C 1
ATOM 876 O O . CYS A 1 112 ? 2.116 4.227 -19.973 1.00 82.25 112 CYS A O 1
ATOM 878 N N . LEU A 1 113 ? 2.940 4.499 -17.918 1.00 83.06 113 LEU A N 1
ATOM 879 C CA . LEU A 1 113 ? 4.131 5.193 -18.398 1.00 83.06 113 LEU A CA 1
ATOM 880 C C . LEU A 1 113 ? 5.061 4.246 -19.169 1.00 83.06 113 LEU A C 1
ATOM 882 O O . LEU A 1 113 ? 5.585 4.625 -20.216 1.00 83.06 113 LEU A O 1
ATOM 886 N N . LEU A 1 114 ? 5.219 3.007 -18.694 1.00 83.44 114 LEU A N 1
ATOM 887 C CA . LEU A 1 114 ? 6.003 1.970 -19.366 1.00 83.44 114 LEU A CA 1
ATOM 888 C C . LEU A 1 114 ? 5.415 1.585 -20.737 1.00 83.44 114 LEU A C 1
ATOM 890 O O . LEU A 1 114 ? 6.185 1.403 -21.680 1.00 83.44 114 LEU A O 1
ATOM 894 N N . SER A 1 115 ? 4.088 1.516 -20.905 1.00 80.25 115 SER A N 1
ATOM 895 C CA . SER A 1 115 ? 3.489 1.129 -22.199 1.00 80.25 115 SER A CA 1
ATOM 896 C C . SER A 1 115 ? 3.673 2.147 -23.316 1.00 80.25 115 SER A C 1
ATOM 898 O O . SER A 1 115 ? 3.660 1.767 -24.485 1.00 80.25 115 SER A O 1
ATOM 900 N N . LYS A 1 116 ? 3.955 3.422 -23.007 1.00 79.75 116 LYS A N 1
ATOM 901 C CA . LYS A 1 116 ? 4.370 4.407 -24.030 1.00 79.75 116 LYS A CA 1
ATOM 902 C C . LYS A 1 116 ? 5.579 3.924 -24.839 1.00 79.75 116 LYS A C 1
ATOM 904 O O . LYS A 1 116 ? 5.782 4.328 -25.986 1.00 79.75 116 LYS A O 1
ATOM 909 N N . TYR A 1 117 ? 6.387 3.075 -24.215 1.00 76.75 117 TYR A N 1
ATOM 910 C CA . TYR A 1 117 ? 7.685 2.632 -24.684 1.00 76.75 117 TYR A CA 1
ATOM 911 C C . TYR A 1 117 ? 7.705 1.191 -25.191 1.00 76.75 117 TYR A C 1
ATOM 913 O O . TYR A 1 117 ? 8.694 0.818 -25.835 1.00 76.75 117 TYR A O 1
ATOM 921 N N . ASP A 1 118 ? 6.636 0.435 -24.938 1.00 71.62 118 ASP A N 1
ATOM 922 C CA . ASP A 1 118 ? 6.408 -0.916 -25.438 1.00 71.62 118 ASP A CA 1
ATOM 923 C C . ASP A 1 118 ? 5.525 -0.874 -26.694 1.00 71.62 118 ASP A C 1
ATOM 925 O O . ASP A 1 118 ? 4.366 -0.462 -26.662 1.00 71.62 118 ASP A O 1
ATOM 929 N N . GLU A 1 119 ? 6.067 -1.317 -27.828 1.00 64.44 119 GLU A N 1
ATOM 930 C CA . GLU A 1 119 ? 5.341 -1.328 -29.102 1.00 64.44 119 GLU A CA 1
ATOM 931 C C . GLU A 1 119 ? 4.117 -2.254 -29.093 1.00 64.44 119 GLU A C 1
ATOM 933 O O . GLU A 1 119 ? 3.213 -2.057 -29.902 1.00 64.44 119 GLU A O 1
ATOM 938 N N . LYS A 1 120 ? 4.061 -3.234 -28.180 1.00 58.91 120 LYS A N 1
ATOM 939 C CA . LYS A 1 120 ? 2.939 -4.178 -28.073 1.00 58.91 120 LYS A CA 1
ATOM 940 C C . LYS A 1 120 ? 1.735 -3.640 -27.301 1.00 58.91 120 LYS A C 1
ATOM 942 O O . LYS A 1 120 ? 0.653 -4.177 -27.483 1.00 58.91 120 LYS A O 1
ATOM 947 N N . GLN A 1 121 ? 1.922 -2.620 -26.463 1.00 57.28 121 GLN A N 1
ATOM 948 C CA . GLN A 1 121 ? 0.907 -2.101 -25.525 1.00 57.28 121 GLN A CA 1
ATOM 949 C C . GLN A 1 121 ? 0.564 -0.626 -25.793 1.00 57.28 121 GLN A C 1
AT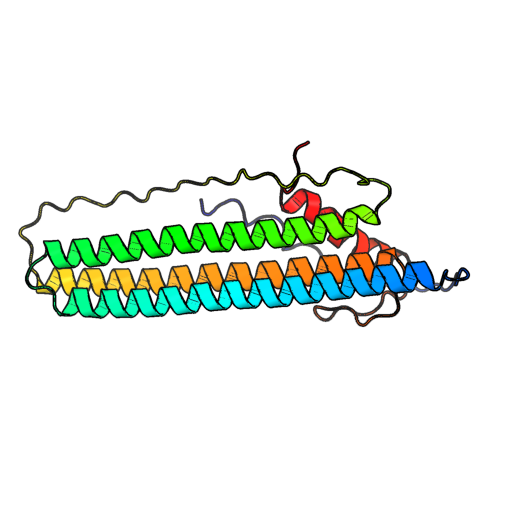OM 951 O O . GLN A 1 121 ? -0.016 0.081 -24.964 1.00 57.28 121 GLN A O 1
ATOM 956 N N . LYS A 1 122 ? 0.972 -0.124 -26.961 1.00 49.78 122 LYS A N 1
ATOM 957 C CA . LYS A 1 122 ? 0.834 1.276 -27.344 1.00 49.78 122 LYS A CA 1
ATOM 958 C C . LYS A 1 122 ? -0.660 1.603 -27.520 1.00 49.78 122 LYS A C 1
ATOM 960 O O . LYS A 1 122 ? -1.230 1.250 -28.547 1.00 49.78 122 LYS A O 1
ATOM 965 N N . ASN A 1 123 ? -1.237 2.313 -26.537 1.00 52.06 123 ASN A N 1
ATOM 966 C CA . ASN A 1 123 ? -2.587 2.929 -26.476 1.00 52.06 123 ASN A CA 1
ATOM 967 C C . ASN A 1 123 ? -3.642 2.316 -25.517 1.00 52.06 123 ASN A C 1
ATOM 969 O O . ASN A 1 123 ? -4.786 2.756 -25.565 1.00 52.06 123 ASN A O 1
ATOM 973 N N . GLU A 1 124 ? -3.302 1.407 -24.598 1.00 53.34 124 GLU A N 1
ATOM 974 C CA . GLU A 1 124 ? -4.299 0.733 -23.723 1.00 53.34 124 GLU A CA 1
ATOM 975 C C . GLU A 1 124 ? -4.371 1.262 -22.281 1.00 53.34 124 GLU A C 1
ATOM 977 O O . GLU A 1 124 ? -4.685 0.538 -21.345 1.00 53.34 124 GLU A O 1
ATOM 982 N N . CYS A 1 125 ? -4.076 2.540 -22.053 1.00 56.62 125 CYS A N 1
ATOM 983 C CA . CYS A 1 125 ? -4.138 3.087 -20.701 1.00 56.62 125 CYS A CA 1
ATOM 984 C C . CYS A 1 125 ? -5.475 3.785 -20.425 1.00 56.62 125 CYS A C 1
ATOM 986 O O . CYS A 1 125 ? -5.577 5.011 -20.487 1.00 56.62 125 CYS A O 1
ATOM 988 N N . GLN A 1 126 ? -6.503 2.995 -20.112 1.00 51.75 126 GLN A N 1
ATOM 989 C CA . GLN A 1 126 ? -7.650 3.461 -19.330 1.00 51.75 126 GLN A CA 1
ATOM 990 C C . GLN A 1 126 ? -7.644 2.707 -18.002 1.00 51.75 126 GLN A C 1
ATOM 992 O O . GLN A 1 126 ? -7.801 1.491 -17.972 1.00 51.75 126 GLN A O 1
ATOM 997 N N . VAL A 1 127 ? -7.380 3.434 -16.915 1.00 48.25 127 VAL A N 1
ATOM 998 C CA . VAL A 1 127 ? -7.361 2.883 -15.556 1.00 48.25 127 VAL A CA 1
ATOM 999 C C . VAL A 1 127 ? -8.793 2.489 -15.193 1.00 48.25 127 VAL A C 1
ATOM 1001 O O . VAL A 1 127 ? -9.678 3.343 -15.192 1.00 48.25 127 VAL A O 1
ATOM 1004 N N . SER A 1 128 ? -9.030 1.204 -14.932 1.00 45.56 128 SER A N 1
ATOM 1005 C CA . SER A 1 128 ? -10.339 0.712 -14.494 1.00 45.56 128 SER A CA 1
ATOM 1006 C C . SER A 1 128 ? -10.581 1.061 -13.019 1.00 45.56 128 SER A C 1
ATOM 1008 O O . SER A 1 128 ? -9.772 0.730 -12.156 1.00 45.56 128 SER A O 1
ATOM 1010 N N . ASP A 1 129 ? -11.728 1.675 -12.709 1.00 40.53 129 ASP A N 1
ATOM 1011 C CA . ASP A 1 129 ? -12.146 2.033 -11.338 1.00 40.53 129 ASP A CA 1
ATOM 1012 C C . ASP A 1 129 ? -12.672 0.831 -10.512 1.00 40.53 129 ASP A C 1
ATOM 1014 O O . ASP A 1 129 ? -13.228 0.981 -9.419 1.00 40.53 129 ASP A O 1
ATOM 1018 N N . SER A 1 130 ? -12.549 -0.397 -11.017 1.00 42.88 130 SER A N 1
ATOM 1019 C CA . SER A 1 130 ? -13.315 -1.538 -10.513 1.00 42.88 130 SER A CA 1
ATOM 1020 C C . SER A 1 130 ? -12.510 -2.484 -9.613 1.00 42.88 130 SER A C 1
ATOM 1022 O O . SER A 1 130 ? -12.143 -3.591 -10.011 1.00 42.88 130 SER A O 1
ATOM 1024 N N . HIS A 1 131 ? -12.376 -2.139 -8.329 1.00 42.94 131 HIS A N 1
ATOM 1025 C CA . HIS A 1 131 ? -12.065 -3.129 -7.290 1.00 42.94 131 HIS A CA 1
ATOM 1026 C C . HIS A 1 131 ? -12.982 -2.983 -6.062 1.00 42.94 131 HIS A C 1
ATOM 1028 O O . HIS A 1 131 ? -12.718 -2.221 -5.136 1.00 42.94 131 HIS A O 1
ATOM 1034 N N . GLU A 1 132 ? -14.064 -3.774 -6.022 1.00 42.03 132 GLU A N 1
ATOM 1035 C CA . GLU A 1 132 ? -14.796 -4.082 -4.788 1.00 42.03 132 GLU A CA 1
ATOM 1036 C C . GLU A 1 132 ? -14.463 -5.506 -4.318 1.00 42.03 132 GLU A C 1
ATOM 1038 O O . GLU A 1 132 ? -14.711 -6.490 -5.021 1.00 42.03 132 GLU A O 1
ATOM 1043 N N . LYS A 1 133 ? -14.023 -5.657 -3.063 1.00 38.50 133 LYS A N 1
ATOM 1044 C CA . LYS A 1 133 ? -14.154 -6.930 -2.335 1.00 38.50 133 LYS A CA 1
ATOM 1045 C C . LYS A 1 133 ? -14.754 -6.717 -0.952 1.00 38.50 133 LYS A C 1
ATOM 1047 O O . LYS A 1 133 ? -14.074 -6.472 0.038 1.00 38.50 133 LYS A O 1
ATOM 1052 N N . LYS A 1 134 ? -16.062 -6.954 -0.852 1.00 40.56 134 LYS A N 1
ATOM 1053 C CA . LYS A 1 134 ? -16.767 -7.076 0.428 1.00 40.56 134 LYS A CA 1
ATOM 1054 C C . LYS A 1 134 ? -16.446 -8.431 1.076 1.00 40.56 134 LYS A C 1
ATOM 1056 O O . LYS A 1 134 ? -16.886 -9.481 0.615 1.00 40.56 134 LYS A O 1
ATOM 1061 N N . ARG A 1 135 ? -15.741 -8.420 2.212 1.00 37.44 135 ARG A N 1
ATOM 1062 C CA . ARG A 1 135 ? -15.923 -9.443 3.256 1.00 37.44 135 ARG A CA 1
ATOM 1063 C C . ARG A 1 135 ? -16.514 -8.792 4.496 1.00 37.44 135 ARG A C 1
ATOM 1065 O O . ARG A 1 135 ? -15.819 -8.110 5.236 1.00 37.44 135 ARG A O 1
ATOM 1072 N N . GLN A 1 136 ? -17.805 -9.020 4.704 1.00 36.28 136 GLN A N 1
ATOM 1073 C CA . GLN A 1 136 ? -18.453 -8.787 5.987 1.00 36.28 136 GLN A CA 1
ATOM 1074 C C . GLN A 1 136 ? -18.013 -9.891 6.953 1.00 36.28 136 GLN A C 1
ATOM 1076 O O . GLN A 1 136 ? -18.157 -11.078 6.656 1.00 36.28 136 GLN A O 1
ATOM 1081 N N . VAL A 1 137 ? -17.440 -9.493 8.085 1.00 40.41 137 VAL A N 1
ATOM 1082 C CA . VAL A 1 137 ? -17.433 -10.325 9.287 1.00 40.41 137 VAL A CA 1
ATOM 1083 C C . VAL A 1 137 ? -18.714 -9.947 10.027 1.00 40.41 137 VAL A C 1
ATOM 1085 O O . VAL A 1 137 ? -18.883 -8.759 10.303 1.00 40.41 137 VAL A O 1
ATOM 1088 N N . PRO A 1 138 ? -19.636 -10.889 10.281 1.00 38.47 138 PRO A N 1
ATOM 1089 C CA . PRO A 1 138 ? -20.829 -10.599 11.061 1.00 38.47 138 PRO A CA 1
ATOM 1090 C C . PRO A 1 138 ? -20.417 -10.082 12.440 1.00 38.47 138 PRO A C 1
ATOM 1092 O O . PRO A 1 138 ? -19.576 -10.692 13.106 1.00 38.47 138 PRO A O 1
ATOM 1095 N N . LEU A 1 139 ? -20.994 -8.955 12.850 1.00 44.81 139 LEU A N 1
ATOM 1096 C CA . LEU A 1 139 ? -21.012 -8.566 14.252 1.00 44.81 139 LEU A CA 1
ATOM 1097 C C . LEU A 1 139 ? -21.923 -9.575 14.958 1.00 44.81 139 LEU A C 1
ATOM 1099 O O . LEU A 1 139 ? -23.089 -9.713 14.601 1.00 44.81 139 LEU A O 1
ATOM 1103 N N . GLU A 1 140 ? -21.367 -10.351 15.887 1.00 47.62 140 GLU A N 1
ATOM 1104 C CA . GLU A 1 140 ? -22.178 -11.212 16.746 1.00 47.62 140 GLU A CA 1
ATOM 1105 C C . GLU A 1 140 ? -22.990 -10.324 17.693 1.00 47.62 140 GLU A C 1
ATOM 1107 O O . GLU A 1 140 ? -22.423 -9.633 18.543 1.00 47.62 140 GLU A O 1
ATOM 1112 N N . GLU A 1 141 ? -24.315 -10.363 17.553 1.00 46.81 141 GLU A N 1
ATOM 1113 C CA . GLU A 1 141 ? -25.244 -9.864 18.562 1.00 46.81 141 GLU A CA 1
ATOM 1114 C C . GLU A 1 141 ? -25.109 -10.745 19.808 1.00 46.81 141 GLU A C 1
ATOM 1116 O O . GLU A 1 141 ? -25.450 -11.929 19.796 1.00 46.81 141 GLU A O 1
ATOM 1121 N N . SER A 1 142 ? -24.555 -10.192 20.890 1.00 49.97 142 SER A N 1
ATOM 1122 C CA . SER A 1 142 ? -24.528 -10.881 22.180 1.00 49.97 142 SER A CA 1
ATOM 1123 C C . SER A 1 142 ? -25.589 -10.298 23.112 1.00 49.97 142 SER A C 1
ATOM 1125 O O . SER A 1 142 ? -25.351 -9.284 23.780 1.00 49.97 142 SER A O 1
ATOM 1127 N N . ASP A 1 143 ? -26.721 -10.995 23.193 1.00 48.00 143 ASP A N 1
ATOM 1128 C CA . ASP A 1 143 ? -27.755 -10.857 24.223 1.00 48.00 143 ASP A CA 1
ATOM 1129 C C . ASP A 1 143 ? -27.265 -11.444 25.558 1.00 48.00 143 ASP A C 1
ATOM 1131 O O . ASP A 1 143 ? -27.674 -12.516 26.005 1.00 48.00 143 ASP A O 1
ATOM 1135 N N . SER A 1 144 ? -26.338 -10.746 26.212 1.00 58.34 144 SER A N 1
ATOM 1136 C CA . SER A 1 144 ? -25.978 -11.024 27.603 1.00 58.34 144 SER A CA 1
ATOM 1137 C C . SER A 1 144 ? -26.056 -9.750 28.422 1.00 58.34 144 SER A C 1
ATOM 1139 O O . SER A 1 144 ? -25.592 -8.705 27.966 1.00 58.34 144 SER A O 1
ATOM 1141 N N . GLU A 1 145 ? -26.576 -9.866 29.642 1.00 69.19 145 GLU A N 1
ATOM 1142 C CA . GLU A 1 145 ? -26.557 -8.831 30.674 1.00 69.19 145 GLU A CA 1
ATOM 1143 C C . GLU A 1 145 ? -25.158 -8.197 30.740 1.00 69.19 145 GLU A C 1
ATOM 1145 O O . GLU A 1 145 ? -24.162 -8.851 31.071 1.00 69.19 145 GLU A O 1
ATOM 1150 N N . CYS A 1 146 ? -25.052 -6.950 30.275 1.00 80.19 146 CYS A N 1
ATOM 1151 C CA . CYS A 1 146 ? -23.748 -6.407 29.953 1.00 80.19 146 CYS A CA 1
ATOM 1152 C C . CYS A 1 146 ? -22.971 -6.023 31.214 1.00 80.19 146 CYS A C 1
ATOM 1154 O O . CYS A 1 146 ? -23.398 -5.189 32.009 1.00 80.19 146 CYS A O 1
ATOM 1156 N N . ASN A 1 147 ? -21.776 -6.593 31.367 1.00 92.38 147 ASN A N 1
ATOM 1157 C CA . ASN A 1 147 ? -20.816 -6.156 32.369 1.00 92.38 147 ASN A CA 1
ATOM 1158 C C . ASN A 1 147 ? -19.836 -5.163 31.734 1.00 92.38 147 ASN A C 1
ATOM 1160 O O . ASN A 1 147 ? -18.943 -5.572 30.991 1.00 92.38 147 ASN A O 1
ATOM 1164 N N . LEU A 1 148 ? -19.974 -3.879 32.075 1.00 92.56 148 LEU A N 1
ATOM 1165 C CA . LEU A 1 148 ? -19.179 -2.790 31.501 1.00 92.56 148 LEU A CA 1
ATOM 1166 C C . LEU A 1 148 ? -17.668 -3.035 31.585 1.00 92.56 148 LEU A C 1
ATOM 1168 O O . LEU A 1 148 ? -16.961 -2.834 30.603 1.00 92.56 148 LEU A O 1
ATOM 1172 N N . SER A 1 149 ? -17.161 -3.504 32.730 1.00 93.94 149 SER A N 1
ATOM 1173 C CA . SER A 1 149 ? -15.724 -3.770 32.888 1.00 93.94 149 SER A CA 1
ATOM 1174 C C . SER A 1 149 ? -15.247 -4.853 31.922 1.00 93.94 149 SER A C 1
ATOM 1176 O O . SER A 1 149 ? -14.232 -4.677 31.254 1.00 93.94 149 SER A O 1
ATOM 1178 N N . LYS A 1 150 ? -15.994 -5.959 31.811 1.00 94.50 150 LYS A N 1
ATOM 1179 C CA . LYS A 1 150 ? -15.653 -7.048 30.884 1.00 94.50 150 LYS A CA 1
ATOM 1180 C C . LYS A 1 150 ? -15.766 -6.609 29.425 1.00 94.50 150 LYS A C 1
ATOM 1182 O O . LYS A 1 150 ? -14.960 -7.045 28.604 1.00 94.50 150 LYS A O 1
ATOM 1187 N N . GLU A 1 151 ? -16.746 -5.768 29.103 1.00 94.69 151 GLU A N 1
ATOM 1188 C CA . GLU A 1 151 ? -16.943 -5.273 27.741 1.00 94.69 151 GLU A CA 1
ATOM 1189 C C . GLU A 1 151 ? -15.821 -4.311 27.332 1.00 94.69 151 GLU A C 1
ATOM 1191 O O . GLU A 1 151 ? -15.258 -4.473 26.251 1.00 94.69 151 GLU A O 1
ATOM 1196 N N . LYS A 1 152 ? -15.388 -3.410 28.228 1.00 96.44 152 LYS A N 1
ATOM 1197 C CA . LYS A 1 152 ? -14.195 -2.571 28.023 1.00 96.44 152 LYS A CA 1
ATOM 1198 C C . LYS A 1 152 ? -12.948 -3.412 27.763 1.00 96.44 152 LYS A C 1
ATOM 1200 O O . LYS A 1 152 ? -12.258 -3.189 26.770 1.00 96.44 152 LYS A O 1
ATOM 1205 N N . ASP A 1 153 ? -12.675 -4.411 28.602 1.00 96.44 153 ASP A N 1
ATOM 1206 C CA . ASP A 1 153 ? -11.507 -5.286 28.433 1.00 96.44 153 ASP A CA 1
ATOM 1207 C C . ASP A 1 153 ? -11.545 -6.038 27.095 1.00 96.44 153 ASP A C 1
ATOM 1209 O O . ASP A 1 153 ? -10.541 -6.136 26.378 1.00 96.44 153 ASP A O 1
ATOM 1213 N N . ARG A 1 154 ? -12.725 -6.544 26.719 1.00 95.00 154 ARG A N 1
ATOM 1214 C CA . ARG A 1 154 ? -12.946 -7.215 25.435 1.00 95.00 154 ARG A CA 1
ATOM 1215 C C . ARG A 1 154 ? -12.731 -6.259 24.262 1.00 95.00 154 ARG A C 1
ATOM 1217 O O . ARG A 1 154 ? -12.047 -6.640 23.309 1.00 95.00 154 ARG A O 1
ATOM 1224 N N . ALA A 1 155 ? -13.281 -5.049 24.323 1.00 95.00 155 ALA A N 1
ATOM 1225 C CA . ALA A 1 155 ? -13.149 -4.038 23.281 1.00 95.00 155 ALA A CA 1
ATOM 1226 C C . ALA A 1 155 ? -11.689 -3.601 23.107 1.00 95.00 155 ALA A C 1
ATOM 1228 O O . ALA A 1 155 ? -11.169 -3.637 21.995 1.00 95.00 155 ALA A O 1
ATOM 1229 N N . LEU A 1 156 ? -10.967 -3.330 24.199 1.00 97.00 156 LEU A N 1
ATOM 1230 C CA . LEU A 1 156 ? -9.540 -2.986 24.160 1.00 97.00 156 LEU A CA 1
ATOM 1231 C C . LEU A 1 156 ? -8.678 -4.112 23.569 1.00 97.00 156 LEU A C 1
ATOM 1233 O O . LEU A 1 156 ? -7.738 -3.855 22.809 1.00 97.00 156 LEU A O 1
ATOM 1237 N N . LYS A 1 157 ? -9.002 -5.375 23.875 1.00 96.62 157 LYS A N 1
ATOM 1238 C CA . LYS A 1 157 ? -8.330 -6.534 23.273 1.00 96.62 157 LYS A CA 1
ATOM 1239 C C . LYS A 1 157 ? -8.617 -6.641 21.772 1.00 96.62 157 LYS A C 1
ATOM 1241 O O . LYS A 1 157 ? -7.693 -6.909 21.001 1.00 96.62 157 LYS A O 1
ATOM 1246 N N . LYS A 1 158 ? -9.870 -6.427 21.351 1.00 95.38 158 LYS A N 1
ATOM 1247 C CA . LYS A 1 158 ? -10.253 -6.392 19.929 1.00 95.38 158 LYS A CA 1
ATOM 1248 C C . LYS A 1 158 ? -9.519 -5.268 19.195 1.00 95.38 158 LYS A C 1
ATOM 1250 O O . LYS A 1 158 ? -8.905 -5.544 18.170 1.00 95.38 158 LYS A O 1
ATOM 1255 N N . LEU A 1 159 ? -9.483 -4.068 19.769 1.00 94.50 159 LEU A N 1
ATOM 1256 C CA . LEU A 1 159 ? -8.796 -2.902 19.215 1.00 94.50 159 LEU A CA 1
ATOM 1257 C C . LEU A 1 159 ? -7.288 -3.137 19.048 1.00 94.50 159 LEU A C 1
ATOM 1259 O O . LEU A 1 159 ? -6.722 -2.847 18.000 1.00 94.50 159 LEU A O 1
ATOM 1263 N N . THR A 1 160 ? -6.641 -3.754 20.042 1.00 94.50 160 THR A N 1
ATOM 1264 C CA . THR A 1 160 ? -5.212 -4.114 19.960 1.00 94.50 160 THR A CA 1
ATOM 1265 C C . THR A 1 160 ? -4.939 -5.075 18.801 1.00 94.50 160 THR A C 1
ATOM 1267 O O . THR A 1 160 ? -3.960 -4.920 18.073 1.00 94.50 160 THR A O 1
ATOM 1270 N N . LYS A 1 161 ? -5.816 -6.068 18.604 1.00 94.12 161 LYS A N 1
ATOM 1271 C CA . LYS A 1 161 ? -5.704 -7.012 17.488 1.00 94.12 161 LYS A CA 1
ATOM 1272 C C . LYS A 1 161 ? -5.965 -6.330 16.142 1.00 94.12 161 LYS A C 1
ATOM 1274 O O . LYS A 1 161 ? -5.240 -6.600 15.190 1.00 94.12 161 LYS A O 1
ATOM 1279 N N . ALA A 1 162 ? -6.978 -5.468 16.070 1.00 90.00 162 ALA A N 1
ATOM 1280 C CA . ALA A 1 162 ? -7.319 -4.720 14.865 1.00 90.00 162 ALA A CA 1
ATOM 1281 C C . ALA A 1 162 ? -6.156 -3.830 14.421 1.00 90.00 162 ALA A C 1
ATOM 1283 O O . ALA A 1 162 ? -5.738 -3.925 13.273 1.00 90.00 162 ALA A O 1
ATOM 1284 N N . ARG A 1 163 ? -5.552 -3.088 15.359 1.00 92.81 163 ARG A N 1
ATOM 1285 C CA . ARG A 1 163 ? -4.349 -2.286 15.115 1.00 92.81 163 ARG A CA 1
ATOM 1286 C C . ARG A 1 163 ? -3.224 -3.103 14.482 1.00 92.81 163 ARG A C 1
ATOM 1288 O O . ARG A 1 163 ? -2.664 -2.687 13.477 1.00 92.81 163 ARG A O 1
ATOM 1295 N N . GLY A 1 164 ? -2.892 -4.255 15.071 1.00 89.25 164 GLY A N 1
ATOM 1296 C CA . GLY A 1 164 ? -1.797 -5.095 14.578 1.00 89.25 164 GLY A CA 1
ATOM 1297 C C . GLY A 1 164 ? -2.066 -5.695 13.195 1.00 89.25 164 GLY A C 1
ATOM 1298 O O . GLY A 1 164 ? -1.149 -5.790 12.384 1.00 89.25 164 GLY A O 1
ATOM 1299 N N . ASN A 1 165 ? -3.315 -6.078 12.914 1.00 88.88 165 ASN A N 1
ATOM 1300 C CA . ASN A 1 165 ? -3.709 -6.553 11.588 1.00 88.88 165 ASN A CA 1
ATOM 1301 C C . ASN A 1 165 ? -3.594 -5.434 10.547 1.00 88.88 165 ASN A C 1
ATOM 1303 O O . ASN A 1 165 ? -2.895 -5.608 9.556 1.00 88.88 165 ASN A O 1
ATOM 1307 N N . TYR A 1 166 ? -4.210 -4.284 10.831 1.00 89.75 166 TYR A N 1
ATOM 1308 C CA . TYR A 1 166 ? -4.203 -3.115 9.959 1.00 89.75 166 TYR A CA 1
ATOM 1309 C C . TYR A 1 166 ? -2.768 -2.648 9.660 1.00 89.75 166 TYR A C 1
ATOM 1311 O O . TYR A 1 166 ? -2.381 -2.550 8.501 1.00 89.75 166 TYR A O 1
ATOM 1319 N N . GLU A 1 167 ? -1.915 -2.491 10.681 1.00 91.88 167 GLU A N 1
ATOM 1320 C CA . GLU A 1 167 ? -0.498 -2.145 10.490 1.00 91.88 167 GLU A CA 1
ATOM 1321 C C . GLU A 1 167 ? 0.224 -3.149 9.577 1.00 91.88 167 GLU A C 1
ATOM 1323 O O . GLU A 1 167 ? 1.036 -2.767 8.731 1.00 91.88 167 GLU A O 1
ATOM 1328 N N . GLY A 1 168 ? -0.056 -4.443 9.746 1.00 87.06 168 GLY A N 1
ATOM 1329 C CA . GLY A 1 168 ? 0.517 -5.499 8.919 1.00 87.06 168 GLY A CA 1
ATOM 1330 C C . GLY A 1 168 ? 0.071 -5.434 7.458 1.00 87.06 168 GLY A C 1
ATOM 1331 O O . GLY A 1 168 ? 0.870 -5.741 6.569 1.00 87.06 168 GLY A O 1
ATOM 1332 N N . ASP A 1 169 ? -1.174 -5.038 7.205 1.00 85.75 169 ASP A N 1
ATOM 1333 C CA . ASP A 1 169 ? -1.722 -4.907 5.858 1.00 85.75 169 ASP A CA 1
ATOM 1334 C C . ASP A 1 169 ? -1.217 -3.625 5.169 1.00 85.75 169 ASP A C 1
ATOM 1336 O O . ASP A 1 169 ? -0.694 -3.724 4.060 1.00 85.75 169 ASP A O 1
ATOM 1340 N N . ILE A 1 170 ? -1.173 -2.476 5.854 1.00 87.50 170 ILE A N 1
ATOM 1341 C CA . ILE A 1 170 ? -0.581 -1.231 5.320 1.00 87.50 170 ILE A CA 1
ATOM 1342 C C . ILE A 1 170 ? 0.914 -1.392 5.012 1.00 87.50 170 ILE A C 1
ATOM 1344 O O . ILE A 1 170 ? 1.386 -1.031 3.931 1.00 87.50 170 ILE A O 1
ATOM 1348 N N . LYS A 1 171 ? 1.685 -2.026 5.909 1.00 86.75 171 LYS A N 1
ATOM 1349 C CA . LYS A 1 171 ? 3.103 -2.342 5.646 1.00 86.75 171 LYS A CA 1
ATOM 1350 C C . LYS A 1 171 ? 3.281 -3.262 4.443 1.00 86.75 171 LYS A C 1
ATOM 1352 O O . LYS A 1 171 ? 4.297 -3.170 3.748 1.00 86.75 171 LYS A O 1
ATOM 1357 N N . ARG A 1 172 ? 2.324 -4.161 4.196 1.00 83.81 172 ARG A N 1
ATOM 1358 C CA . ARG A 1 172 ? 2.335 -5.008 3.002 1.00 83.81 172 ARG A CA 1
ATOM 1359 C C . ARG A 1 172 ? 2.084 -4.172 1.753 1.00 83.81 172 ARG A C 1
ATOM 1361 O O . ARG A 1 172 ? 2.855 -4.338 0.814 1.00 83.81 172 ARG A O 1
ATOM 1368 N N . SER A 1 173 ? 1.097 -3.274 1.759 1.00 81.81 173 SER A N 1
ATOM 1369 C CA . SER A 1 173 ? 0.853 -2.336 0.653 1.00 81.81 173 SER A CA 1
ATOM 1370 C C . SER A 1 173 ? 2.119 -1.548 0.331 1.00 81.81 173 SER A C 1
ATOM 1372 O O . SER A 1 173 ? 2.618 -1.639 -0.785 1.00 81.81 173 SER A O 1
ATOM 1374 N N . ARG A 1 174 ? 2.756 -0.946 1.346 1.00 86.81 174 ARG A N 1
ATOM 1375 C CA . ARG A 1 174 ? 4.043 -0.241 1.209 1.00 86.81 174 ARG A CA 1
ATOM 1376 C C . ARG A 1 174 ? 5.113 -1.079 0.509 1.00 86.81 174 ARG A C 1
ATOM 1378 O O . ARG A 1 174 ? 5.806 -0.607 -0.390 1.00 86.81 174 ARG A O 1
ATOM 1385 N N . TRP A 1 175 ? 5.281 -2.328 0.940 1.00 87.69 175 TRP A N 1
ATOM 1386 C CA . TRP A 1 175 ? 6.278 -3.230 0.365 1.00 87.69 175 TRP A CA 1
ATOM 1387 C C . TRP A 1 175 ? 5.956 -3.609 -1.085 1.00 87.69 175 TRP A C 1
ATOM 1389 O O . TRP A 1 175 ? 6.863 -3.638 -1.918 1.00 87.69 175 TRP A O 1
ATOM 1399 N N . VAL A 1 176 ? 4.682 -3.874 -1.390 1.00 85.25 176 VAL A N 1
ATOM 1400 C CA . VAL A 1 176 ? 4.217 -4.179 -2.750 1.00 85.25 176 VAL A CA 1
ATOM 1401 C C . VAL A 1 176 ? 4.469 -2.991 -3.679 1.00 85.25 176 VAL A C 1
ATOM 1403 O O . VAL A 1 176 ? 5.057 -3.200 -4.739 1.00 85.25 176 VAL A O 1
ATOM 1406 N N . SER A 1 177 ? 4.130 -1.765 -3.264 1.00 85.25 177 SER A N 1
ATOM 1407 C CA . SER A 1 177 ? 4.360 -0.547 -4.054 1.00 85.25 177 SER A CA 1
ATOM 1408 C C . SER A 1 177 ? 5.833 -0.376 -4.402 1.00 85.25 177 SER A C 1
ATOM 1410 O O . SER A 1 177 ? 6.175 -0.240 -5.571 1.00 85.25 177 SER A O 1
ATOM 1412 N N . ILE A 1 178 ? 6.731 -0.489 -3.412 1.00 88.75 178 ILE A N 1
ATOM 1413 C CA . ILE A 1 178 ? 8.184 -0.380 -3.641 1.00 88.75 178 ILE A CA 1
ATOM 1414 C C . ILE A 1 178 ? 8.646 -1.398 -4.680 1.00 88.75 178 ILE A C 1
ATOM 1416 O O . ILE A 1 178 ? 9.385 -1.056 -5.599 1.00 88.75 178 ILE A O 1
ATOM 1420 N N . LYS A 1 179 ? 8.214 -2.656 -4.549 1.00 89.88 179 LYS A N 1
ATOM 1421 C CA . LYS A 1 179 ? 8.628 -3.711 -5.475 1.00 89.88 179 LYS A CA 1
ATOM 1422 C C . LYS A 1 179 ? 8.093 -3.497 -6.883 1.00 89.88 179 LYS A C 1
ATOM 1424 O O . LYS A 1 179 ? 8.848 -3.709 -7.833 1.00 89.88 179 LYS A O 1
ATOM 1429 N N . ALA A 1 180 ? 6.840 -3.081 -7.021 1.00 88.81 180 ALA A N 1
ATOM 1430 C CA . ALA A 1 180 ? 6.255 -2.772 -8.317 1.00 88.81 180 ALA A CA 1
ATOM 1431 C C . ALA A 1 180 ? 6.977 -1.585 -8.972 1.00 88.81 180 ALA A C 1
ATOM 1433 O O . ALA A 1 180 ? 7.457 -1.715 -10.095 1.00 88.81 180 ALA A O 1
ATOM 1434 N N . PHE A 1 181 ? 7.154 -0.476 -8.251 1.00 91.44 181 PHE A N 1
ATOM 1435 C CA . PHE A 1 181 ? 7.817 0.723 -8.764 1.00 91.44 181 PHE A CA 1
ATOM 1436 C C . PHE A 1 181 ? 9.275 0.484 -9.147 1.00 91.44 181 PHE A C 1
ATOM 1438 O O . PHE A 1 181 ? 9.665 0.833 -10.259 1.00 91.44 181 PHE A O 1
ATOM 1445 N N . ASP A 1 182 ? 10.057 -0.192 -8.297 1.00 92.25 182 ASP A N 1
ATOM 1446 C CA . ASP A 1 182 ? 11.441 -0.557 -8.621 1.00 92.25 182 ASP A CA 1
ATOM 1447 C C . ASP A 1 182 ? 11.500 -1.408 -9.903 1.00 92.25 182 ASP A C 1
ATOM 1449 O O . ASP A 1 182 ? 12.372 -1.215 -10.750 1.00 92.25 182 ASP A O 1
ATOM 1453 N N . THR A 1 183 ? 10.560 -2.344 -10.069 1.00 91.94 183 THR A N 1
ATOM 1454 C CA . THR A 1 183 ? 10.500 -3.220 -11.248 1.00 91.94 183 THR A CA 1
ATOM 1455 C C . THR A 1 183 ? 10.145 -2.435 -12.511 1.00 91.94 183 THR A C 1
ATOM 1457 O O . THR A 1 183 ? 10.800 -2.621 -13.535 1.00 91.94 183 THR A O 1
ATOM 1460 N N . ILE A 1 184 ? 9.164 -1.530 -12.441 1.00 91.19 184 ILE A N 1
ATOM 1461 C CA . ILE A 1 184 ? 8.754 -0.669 -13.562 1.00 91.19 184 ILE A CA 1
ATOM 1462 C C . ILE A 1 184 ? 9.897 0.267 -13.966 1.00 91.19 184 ILE A C 1
ATOM 1464 O O . ILE A 1 184 ? 10.250 0.327 -15.144 1.00 91.19 184 ILE A O 1
ATOM 1468 N N . TYR A 1 185 ? 10.516 0.940 -12.992 1.00 93.19 185 TYR A N 1
ATOM 1469 C CA . TYR A 1 185 ? 11.655 1.832 -13.204 1.00 93.19 185 TYR A CA 1
ATOM 1470 C C . TYR A 1 185 ? 12.808 1.101 -13.900 1.00 93.19 185 TYR A C 1
ATOM 1472 O O . TYR A 1 185 ? 13.303 1.541 -14.941 1.00 93.19 185 TYR A O 1
ATOM 1480 N N . ASN A 1 186 ? 13.206 -0.057 -13.365 1.00 92.44 186 ASN A N 1
ATOM 1481 C CA . ASN A 1 186 ? 14.293 -0.850 -13.931 1.00 92.44 186 ASN A CA 1
ATOM 1482 C C . ASN A 1 186 ? 13.935 -1.380 -15.326 1.00 92.44 186 ASN A C 1
ATOM 1484 O O . ASN A 1 186 ? 14.776 -1.357 -16.224 1.00 92.44 186 ASN A O 1
ATOM 1488 N N . GLY A 1 187 ? 12.688 -1.817 -15.526 1.00 90.31 187 GLY A N 1
ATOM 1489 C CA . GLY A 1 187 ? 12.166 -2.241 -16.822 1.00 90.31 187 GLY A CA 1
ATOM 1490 C C . GLY A 1 187 ? 12.292 -1.149 -17.879 1.00 90.31 187 GLY A C 1
ATOM 1491 O O . GLY A 1 187 ? 12.865 -1.400 -18.938 1.00 90.31 187 GLY A O 1
ATOM 1492 N N . LEU A 1 188 ? 11.842 0.072 -17.574 1.00 90.31 188 LEU A N 1
ATOM 1493 C CA . LEU A 1 188 ? 11.929 1.217 -18.482 1.00 90.31 188 LEU A CA 1
ATOM 1494 C C . LEU A 1 188 ? 13.385 1.596 -18.787 1.00 90.31 188 LEU A C 1
ATOM 1496 O O . LEU A 1 188 ? 13.758 1.754 -19.953 1.00 90.31 188 LEU A O 1
ATOM 1500 N N . ALA A 1 189 ? 14.222 1.683 -17.750 1.00 89.25 189 ALA A N 1
ATOM 1501 C CA . ALA A 1 189 ? 15.637 2.006 -17.888 1.00 89.25 189 ALA A CA 1
ATOM 1502 C C . ALA A 1 189 ? 16.368 1.015 -18.807 1.00 89.25 189 ALA A C 1
ATOM 1504 O O . ALA A 1 189 ? 17.157 1.427 -19.656 1.00 89.25 189 ALA A O 1
ATOM 1505 N N . ILE A 1 190 ? 16.091 -0.286 -18.681 1.00 90.44 190 ILE A N 1
ATOM 1506 C CA . ILE A 1 190 ? 16.693 -1.311 -19.539 1.00 90.44 190 ILE A CA 1
ATOM 1507 C C . ILE A 1 190 ? 16.083 -1.305 -20.943 1.00 90.44 190 ILE A C 1
ATOM 1509 O O . ILE A 1 190 ? 16.834 -1.355 -21.917 1.00 90.44 190 ILE A O 1
ATOM 1513 N N . LEU A 1 191 ? 14.758 -1.186 -21.065 1.00 88.19 191 LEU A N 1
ATOM 1514 C CA . LEU A 1 191 ? 14.047 -1.171 -22.348 1.00 88.19 191 LEU A CA 1
ATOM 1515 C C . LEU A 1 191 ? 14.547 -0.052 -23.269 1.00 88.19 191 LEU A C 1
ATOM 1517 O O . LEU A 1 191 ? 14.693 -0.255 -24.473 1.00 88.19 191 LEU A O 1
ATOM 1521 N N . LYS A 1 192 ? 14.827 1.124 -22.703 1.00 87.81 192 LYS A N 1
ATOM 1522 C CA . LYS A 1 192 ? 15.363 2.278 -23.440 1.00 87.81 192 LYS A CA 1
ATOM 1523 C C . LYS A 1 192 ? 16.866 2.439 -23.310 1.00 87.81 192 LYS A C 1
ATOM 1525 O O . LYS A 1 192 ? 17.421 3.414 -23.803 1.00 87.81 192 LYS A O 1
ATOM 1530 N N . ASN A 1 193 ? 17.531 1.456 -22.705 1.00 86.12 193 ASN A N 1
ATOM 1531 C CA . ASN A 1 193 ? 18.972 1.436 -22.523 1.00 86.12 193 ASN A CA 1
ATOM 1532 C C . ASN A 1 193 ? 19.476 2.768 -21.937 1.00 86.12 193 ASN A C 1
ATOM 1534 O O . ASN A 1 193 ? 20.409 3.358 -22.467 1.00 86.12 193 ASN A O 1
ATOM 1538 N N . VAL A 1 194 ? 18.853 3.279 -20.875 1.00 85.06 194 VAL A N 1
ATOM 1539 C CA . VAL A 1 194 ? 19.251 4.530 -20.217 1.00 85.06 194 VAL A CA 1
ATOM 1540 C C . VAL A 1 194 ? 20.268 4.239 -19.118 1.00 85.06 194 VAL A C 1
ATOM 1542 O O . VAL A 1 194 ? 20.151 3.299 -18.333 1.00 85.06 194 VAL A O 1
ATOM 1545 N N . ASN A 1 195 ? 21.315 5.060 -19.061 1.00 83.94 195 ASN A N 1
ATOM 1546 C CA . ASN A 1 195 ? 22.415 4.907 -18.115 1.00 83.94 195 ASN A CA 1
ATOM 1547 C C . ASN A 1 195 ? 22.047 5.422 -16.706 1.00 83.94 195 ASN A C 1
ATOM 1549 O O . ASN A 1 195 ? 22.534 6.475 -16.309 1.00 83.94 195 ASN A O 1
ATOM 1553 N N . VAL A 1 196 ? 21.248 4.664 -15.946 1.00 84.69 196 VAL A N 1
ATOM 1554 C CA . VAL A 1 196 ? 20.864 4.965 -14.546 1.00 84.69 196 VAL A CA 1
ATOM 1555 C C . VAL A 1 196 ? 21.247 3.842 -13.577 1.00 84.69 196 VAL A C 1
ATOM 1557 O O . VAL A 1 196 ? 21.640 2.747 -14.001 1.00 84.69 196 VAL A O 1
ATOM 1560 N N . GLU A 1 197 ? 21.220 4.127 -12.278 1.00 88.06 197 GLU A N 1
ATOM 1561 C CA . GLU A 1 197 ? 21.333 3.103 -11.238 1.00 88.06 197 GLU A CA 1
ATOM 1562 C C . GLU A 1 197 ? 20.018 2.322 -11.150 1.00 88.06 197 GLU A C 1
ATOM 1564 O O . GLU A 1 197 ? 18.941 2.912 -11.142 1.00 88.06 197 GLU A O 1
ATOM 1569 N N . LEU A 1 198 ? 20.104 0.989 -11.121 1.00 88.81 198 LEU A N 1
ATOM 1570 C CA . LEU A 1 198 ? 18.919 0.151 -10.964 1.00 88.81 198 LEU A CA 1
ATOM 1571 C C . LEU A 1 198 ? 18.541 0.045 -9.487 1.00 88.81 198 LEU A C 1
ATOM 1573 O O . LEU A 1 198 ? 19.397 -0.034 -8.607 1.00 88.81 198 LEU A O 1
ATOM 1577 N N . ARG A 1 199 ? 17.240 -0.001 -9.222 1.00 90.69 199 ARG A N 1
ATOM 1578 C CA . ARG A 1 199 ? 16.673 0.000 -7.875 1.00 90.69 199 ARG A CA 1
ATOM 1579 C C . ARG A 1 199 ? 16.458 -1.403 -7.315 1.00 90.69 199 ARG A C 1
ATOM 1581 O O . ARG A 1 199 ? 16.604 -2.411 -8.010 1.00 90.69 199 ARG A O 1
ATOM 1588 N N . GLY A 1 200 ? 16.146 -1.476 -6.021 1.00 85.06 200 GLY A N 1
ATOM 1589 C CA . GLY A 1 200 ? 15.803 -2.729 -5.344 1.00 85.06 200 GLY A CA 1
ATOM 1590 C C . GLY A 1 200 ? 16.959 -3.727 -5.199 1.00 85.06 200 GLY A C 1
ATOM 1591 O O . GLY A 1 200 ? 16.707 -4.918 -5.012 1.00 85.06 200 GLY A O 1
ATOM 1592 N N . GLY A 1 201 ? 18.210 -3.261 -5.298 1.00 84.62 201 GLY A N 1
ATOM 1593 C CA . GLY A 1 201 ? 19.411 -4.102 -5.253 1.00 84.62 201 GLY A CA 1
ATOM 1594 C C . GLY A 1 201 ? 19.722 -4.827 -6.566 1.00 84.62 201 GLY A C 1
ATOM 1595 O O . GLY A 1 201 ? 20.561 -5.726 -6.574 1.00 84.62 201 GLY A O 1
ATOM 1596 N N . GLN A 1 202 ? 19.058 -4.469 -7.671 1.00 80.69 202 GLN A N 1
ATOM 1597 C CA . GLN A 1 202 ? 19.389 -5.021 -8.982 1.00 80.69 202 GLN A CA 1
ATOM 1598 C C . GLN A 1 202 ? 20.733 -4.489 -9.489 1.00 80.69 202 GLN A C 1
ATOM 1600 O O . GLN A 1 202 ? 21.117 -3.343 -9.265 1.00 80.69 202 GLN A O 1
ATOM 1605 N N . HIS A 1 203 ? 21.460 -5.341 -10.204 1.00 84.12 203 HIS A N 1
ATOM 1606 C CA . HIS A 1 203 ? 22.670 -4.954 -10.920 1.00 84.12 203 HIS A CA 1
ATOM 1607 C C . HIS A 1 203 ? 22.364 -4.797 -12.397 1.00 84.12 203 HIS A C 1
ATOM 1609 O O . HIS A 1 203 ? 21.451 -5.436 -12.921 1.00 84.12 203 HIS A O 1
ATOM 1615 N N . ARG A 1 204 ? 23.161 -3.979 -13.085 1.00 84.00 204 ARG A N 1
ATOM 1616 C CA . ARG A 1 204 ? 23.016 -3.852 -14.531 1.00 84.00 204 ARG A CA 1
ATOM 1617 C C . ARG A 1 204 ? 23.222 -5.199 -15.222 1.00 84.00 204 ARG A C 1
ATOM 1619 O O . ARG A 1 204 ? 24.196 -5.888 -14.895 1.00 84.00 204 ARG A O 1
ATOM 1626 N N . PRO A 1 205 ? 22.347 -5.547 -16.178 1.00 87.88 205 PRO A N 1
ATOM 1627 C CA . PRO A 1 205 ? 22.462 -6.793 -16.907 1.00 87.88 205 PRO A CA 1
ATOM 1628 C C . PRO A 1 205 ? 23.766 -6.802 -17.703 1.00 87.88 205 PRO A C 1
ATOM 1630 O O . PRO A 1 205 ? 24.161 -5.804 -18.309 1.00 87.88 205 PRO A O 1
ATOM 1633 N N . LYS A 1 206 ? 24.445 -7.944 -17.689 1.00 87.56 206 LYS A N 1
ATOM 1634 C CA . LYS A 1 206 ? 25.668 -8.196 -18.461 1.00 87.56 206 LYS A CA 1
ATOM 1635 C C . LYS A 1 206 ? 25.375 -8.937 -19.759 1.00 87.56 206 LYS A C 1
ATOM 1637 O O . LYS A 1 206 ? 26.248 -9.025 -20.618 1.00 87.56 206 LYS A O 1
ATOM 1642 N N . THR A 1 207 ? 24.170 -9.487 -19.888 1.00 86.81 207 THR A N 1
ATOM 1643 C CA . THR A 1 207 ? 23.726 -10.242 -21.060 1.00 86.81 207 THR A CA 1
ATOM 1644 C C . THR A 1 207 ? 22.375 -9.740 -21.552 1.00 86.81 207 THR A C 1
ATOM 1646 O O . THR A 1 207 ? 21.562 -9.233 -20.778 1.00 86.81 207 THR A O 1
ATOM 1649 N N . GLU A 1 208 ? 22.104 -9.937 -22.842 1.00 84.50 208 GLU A N 1
ATOM 1650 C CA . GLU A 1 208 ? 20.799 -9.627 -23.432 1.00 84.50 208 GLU A CA 1
ATOM 1651 C C . GLU A 1 208 ? 19.669 -10.406 -22.744 1.00 84.50 208 GLU A C 1
ATOM 1653 O O . GLU A 1 208 ? 18.593 -9.872 -22.496 1.00 84.50 208 GLU A O 1
ATOM 1658 N N . ARG A 1 209 ? 19.929 -11.658 -22.350 1.00 85.75 209 ARG A N 1
ATOM 1659 C CA . ARG A 1 209 ? 18.955 -12.490 -21.638 1.00 85.75 209 ARG A CA 1
ATOM 1660 C C . ARG A 1 209 ? 18.564 -11.901 -20.282 1.00 85.75 209 ARG A C 1
ATOM 1662 O O . ARG A 1 209 ? 17.382 -11.892 -19.955 1.00 85.75 209 ARG A O 1
ATOM 1669 N N . GLU A 1 210 ? 19.531 -11.414 -19.505 1.00 85.69 210 GLU A N 1
ATOM 1670 C CA . GLU A 1 210 ? 19.259 -10.734 -18.229 1.00 85.69 210 GLU A CA 1
ATOM 1671 C C . GLU A 1 210 ? 18.469 -9.439 -18.455 1.00 85.69 210 GLU A C 1
ATOM 1673 O O . GLU A 1 210 ? 17.508 -9.170 -17.737 1.00 85.69 210 GLU A O 1
ATOM 1678 N N . ALA A 1 211 ? 18.819 -8.670 -19.491 1.00 85.81 211 ALA A N 1
ATOM 1679 C CA . ALA A 1 211 ? 18.090 -7.458 -19.855 1.00 85.81 211 ALA A CA 1
ATOM 1680 C C . ALA A 1 211 ? 16.624 -7.767 -20.214 1.00 85.81 211 ALA A C 1
ATOM 1682 O O . ALA A 1 211 ? 15.707 -7.146 -19.678 1.00 85.81 211 ALA A O 1
ATOM 1683 N N . GLN A 1 212 ? 16.390 -8.788 -21.044 1.00 87.38 212 GLN A N 1
ATOM 1684 C CA . GLN A 1 212 ? 15.046 -9.240 -21.408 1.00 87.38 212 GLN A CA 1
ATOM 1685 C C . GLN A 1 212 ? 14.243 -9.734 -20.198 1.00 87.38 212 GLN A C 1
ATOM 1687 O O . GLN A 1 212 ? 13.036 -9.528 -20.154 1.00 87.38 212 GLN A O 1
ATOM 1692 N N . GLN A 1 213 ? 14.876 -10.377 -19.212 1.00 87.19 213 GLN A N 1
ATOM 1693 C CA . GLN A 1 213 ? 14.191 -10.814 -17.990 1.00 87.19 213 GLN A CA 1
ATOM 1694 C C . GLN A 1 213 ? 13.704 -9.637 -17.143 1.00 87.19 213 GLN A C 1
ATOM 1696 O O . GLN A 1 213 ? 12.589 -9.692 -16.632 1.00 87.19 213 GLN A O 1
ATOM 1701 N N . ILE A 1 214 ? 14.502 -8.572 -17.022 1.00 86.94 214 ILE A N 1
ATOM 1702 C CA . ILE A 1 214 ? 14.109 -7.360 -16.287 1.00 86.94 214 ILE A CA 1
ATOM 1703 C C . ILE A 1 214 ? 12.923 -6.677 -16.979 1.00 86.94 214 ILE A C 1
ATOM 1705 O O . ILE A 1 214 ? 11.942 -6.340 -16.321 1.00 86.94 214 ILE A O 1
ATOM 1709 N N . VAL A 1 215 ? 12.978 -6.532 -18.307 1.00 86.75 215 VAL A N 1
ATOM 1710 C CA . VAL A 1 215 ? 11.879 -5.939 -19.088 1.00 86.75 215 VAL A CA 1
ATOM 1711 C C . VAL A 1 215 ? 10.609 -6.786 -18.983 1.00 86.75 215 VAL A C 1
ATOM 1713 O O . VAL A 1 215 ? 9.542 -6.244 -18.708 1.00 86.75 215 VAL A O 1
ATOM 1716 N N . ARG A 1 216 ? 10.717 -8.116 -19.118 1.00 86.06 216 ARG A N 1
ATOM 1717 C CA . ARG A 1 216 ? 9.567 -9.022 -18.964 1.00 86.06 216 ARG A CA 1
ATOM 1718 C C . ARG A 1 216 ? 8.961 -8.956 -17.574 1.00 86.06 216 ARG A C 1
ATOM 1720 O O . ARG A 1 216 ? 7.750 -8.914 -17.475 1.00 86.06 216 ARG A O 1
ATOM 1727 N N . ALA A 1 217 ? 9.769 -8.884 -16.518 1.00 86.56 217 ALA A N 1
ATOM 1728 C CA . ALA A 1 217 ? 9.243 -8.754 -15.162 1.00 86.56 217 ALA A CA 1
ATOM 1729 C C . ALA A 1 217 ? 8.385 -7.488 -14.997 1.00 86.56 217 ALA A C 1
ATOM 1731 O O . ALA A 1 217 ? 7.366 -7.534 -14.318 1.00 86.56 217 ALA A O 1
ATOM 1732 N N . ALA A 1 218 ? 8.765 -6.380 -15.641 1.00 85.38 218 ALA A N 1
ATOM 1733 C CA . ALA A 1 218 ? 7.971 -5.153 -15.649 1.00 85.38 218 ALA A CA 1
ATOM 1734 C C . ALA A 1 218 ? 6.696 -5.277 -16.496 1.00 85.38 218 ALA A C 1
ATOM 1736 O O . ALA A 1 218 ? 5.641 -4.803 -16.084 1.00 85.38 218 ALA A O 1
ATOM 1737 N N . GLN A 1 219 ? 6.767 -5.959 -17.641 1.00 81.31 219 GLN A N 1
ATOM 1738 C CA . GLN A 1 219 ? 5.599 -6.251 -18.479 1.00 81.31 219 GLN A CA 1
ATOM 1739 C C . GLN A 1 219 ? 4.624 -7.211 -17.785 1.00 81.31 219 GLN A C 1
ATOM 1741 O O . GLN A 1 219 ? 3.422 -6.992 -17.821 1.00 81.31 219 GLN A O 1
ATOM 1746 N N . ASP A 1 220 ? 5.119 -8.230 -17.083 1.00 84.25 220 ASP A N 1
ATOM 1747 C CA . ASP A 1 220 ? 4.302 -9.217 -16.374 1.00 84.25 220 ASP A CA 1
ATOM 1748 C C . ASP A 1 220 ? 3.487 -8.583 -15.235 1.00 84.25 220 ASP A C 1
ATOM 1750 O O . ASP A 1 220 ? 2.457 -9.128 -14.836 1.00 84.25 220 ASP A O 1
ATOM 1754 N N . LEU A 1 221 ? 3.895 -7.412 -14.724 1.00 82.81 221 LEU A N 1
ATOM 1755 C CA . LEU A 1 221 ? 3.089 -6.650 -13.766 1.00 82.81 221 LEU A CA 1
ATOM 1756 C C . LEU A 1 221 ? 1.747 -6.201 -14.353 1.00 82.81 221 LEU A C 1
ATOM 1758 O O . LEU A 1 221 ? 0.780 -6.142 -13.598 1.00 82.81 221 LEU A O 1
ATOM 1762 N N . TRP A 1 222 ? 1.653 -5.972 -15.668 1.00 73.81 222 TRP A N 1
ATOM 1763 C CA . TRP A 1 222 ? 0.382 -5.659 -16.335 1.00 73.81 222 TRP A CA 1
ATOM 1764 C C . TRP A 1 222 ? -0.666 -6.744 -16.086 1.00 73.81 222 TRP A C 1
ATOM 1766 O O . TRP A 1 222 ? -1.781 -6.449 -15.669 1.00 73.81 222 TRP A O 1
ATOM 1776 N N . ASN A 1 223 ? -0.268 -8.009 -16.239 1.00 70.81 223 ASN A N 1
ATOM 1777 C CA . ASN A 1 223 ? -1.148 -9.159 -16.027 1.00 70.81 223 ASN A CA 1
ATOM 1778 C C . ASN A 1 223 ? -1.467 -9.397 -14.543 1.00 70.81 223 ASN A C 1
ATOM 1780 O O . ASN A 1 223 ? -2.441 -10.068 -14.215 1.00 70.81 223 ASN A O 1
ATOM 1784 N N . ASN A 1 224 ? -0.626 -8.893 -13.636 1.00 72.81 224 ASN A N 1
ATOM 1785 C CA . ASN A 1 224 ? -0.765 -9.132 -12.200 1.00 72.81 224 ASN A CA 1
ATOM 1786 C C . ASN A 1 224 ? -1.657 -8.104 -11.495 1.00 72.81 224 ASN A C 1
ATOM 1788 O O . ASN A 1 224 ? -2.187 -8.420 -10.429 1.00 72.81 224 ASN A O 1
ATOM 1792 N N . PHE A 1 225 ? -1.785 -6.894 -12.044 1.00 70.69 225 PHE A N 1
ATOM 1793 C CA . PHE A 1 225 ? -2.500 -5.791 -11.398 1.00 70.69 225 PHE A CA 1
ATOM 1794 C C . PHE A 1 225 ? -3.864 -5.460 -12.024 1.00 70.69 225 PHE A C 1
ATOM 1796 O O . PHE A 1 225 ? -4.480 -4.510 -11.565 1.00 70.69 225 PHE A O 1
ATOM 1803 N N . GLU A 1 226 ? -4.359 -6.250 -12.997 1.00 68.19 226 GLU A N 1
ATOM 1804 C CA . GLU A 1 226 ? -5.684 -6.077 -13.649 1.00 68.19 226 GLU A CA 1
ATOM 1805 C C . GLU A 1 226 ? -6.002 -4.597 -13.973 1.00 68.19 226 GLU A C 1
ATOM 1807 O O . GLU A 1 226 ? -7.129 -4.133 -13.844 1.00 68.19 226 GLU A O 1
ATOM 1812 N N . CYS A 1 227 ? -4.975 -3.829 -14.352 1.00 67.00 227 CYS A N 1
ATOM 1813 C CA . CYS A 1 227 ? -5.033 -2.367 -14.421 1.00 67.00 227 CYS A CA 1
ATOM 1814 C C . CYS A 1 227 ? -5.876 -1.824 -15.584 1.00 67.00 227 CYS A C 1
ATOM 1816 O O . CYS A 1 227 ? -6.225 -0.642 -15.586 1.00 67.00 227 CYS A O 1
ATOM 1818 N N . PHE A 1 228 ? -6.142 -2.662 -16.584 1.00 64.56 228 PHE A N 1
ATOM 1819 C CA . PHE A 1 228 ? -6.668 -2.275 -17.887 1.00 64.56 228 PHE A CA 1
ATOM 1820 C C . PHE A 1 228 ? -7.738 -3.289 -18.307 1.00 64.56 228 PHE A C 1
ATOM 1822 O O . PHE A 1 228 ? -7.605 -4.477 -18.009 1.00 64.56 228 PHE A O 1
ATOM 1829 N N . GLU A 1 229 ? -8.812 -2.813 -18.938 1.00 55.12 229 GLU A N 1
ATOM 1830 C CA . GLU A 1 229 ? -9.856 -3.680 -19.499 1.00 55.12 229 GLU A CA 1
ATOM 1831 C C . GLU A 1 229 ? -9.343 -4.367 -20.780 1.00 55.12 229 GLU A C 1
ATOM 1833 O O . GLU A 1 229 ? -8.622 -3.737 -21.555 1.00 55.12 229 GLU A O 1
ATOM 1838 N N . ASP A 1 230 ? -9.700 -5.648 -20.960 1.00 48.59 230 ASP A N 1
ATOM 1839 C CA . ASP A 1 230 ? -9.392 -6.467 -22.153 1.00 48.59 230 ASP A CA 1
ATOM 1840 C C . ASP A 1 230 ? -10.007 -5.907 -23.454 1.00 48.59 230 ASP A C 1
ATOM 1842 O O . ASP A 1 230 ? -11.173 -5.440 -23.422 1.00 48.59 230 ASP A O 1
#

Radius of gyration: 23.54 Å; chains: 1; bounding box: 58×36×65 Å

pLDDT: mean 76.42, std 21.6, range [27.09, 97.56]

Foldseek 3Di:
DPDPVPPDDPDDDDDDDDDDDDDDDDPDDPVVLVVLVVLLVVLVVLLVVLLVLLVVLLVVLVVLLVVLLVQLVPDPDLVSNVVSLVVSLVSLVVSLVVNLQSLLQSLLVLLVSLLCLPPVNNPFDDFDPDDDDDDDDDDDDDPDPDDSVVSSVVSNVVSVVSSVVSVVSSVVSSVVSQVSSLLSSLLSCLSSVHPDDRPPPDDDDRDPVVSVVSNVSNVVVCVVSVGGDD

Secondary structure (DSSP, 8-state):
-TTSSSSSSS-------------------HHHHHHHHHHHHHHHHHHHHHHHHHHHHHHHHHHHHHHHHHHHHH-SSHHHHHHHHHHHHHHHHHHHHHHHHHHHHHHHHHHHHHHTT-TTSTT------------PPPP----S---HHHHHHHHHHHHHHHHHHHHHHHHHHHHHHHHHHHHHHHHHHHHTT---PPSTTPPPPSSHHHHHHHHHHHHHHHHHTT-S--